Protein AF-A0A9E5WQB7-F1 (afdb_monomer)

Sequence (223 aa):
DTVGRIVRTLDELGLSRNTLVVFTSDNGGLAYPEDGRRPNNTSNLPLRGQKGSEYDGGLRVPYIFRWPGKIPAGTVHQECISGVDLYPTFLALAGAPRPKHVLDGSDLNALLSDPDRRLPKRELIWYFPSYSSFHAPCIVVRRGDWKLIHRFETGGNELYNTTKDIAETKNLAGEFPELARELEACARAWMDDADAPRMKANPEYDPNWKRSGGRRSGPKRSR

pLDDT: mean 90.74, std 13.79, range [39.0, 98.81]

Mean predicted aligned error: 6.55 Å

Radius of gyration: 21.47 Å; Cα contacts (8 Å, |Δi|>4): 302; chains: 1; bounding box: 44×50×62 Å

Structure (mmCIF, N/CA/C/O backbone):
data_AF-A0A9E5WQB7-F1
#
_entry.id   AF-A0A9E5WQB7-F1
#
loop_
_atom_site.group_PDB
_atom_site.id
_atom_site.type_symbol
_atom_site.label_atom_id
_atom_site.label_alt_id
_atom_site.label_comp_id
_atom_site.label_asym_id
_atom_site.label_entity_id
_atom_site.label_seq_id
_atom_site.pdbx_PDB_ins_code
_atom_site.Cartn_x
_atom_site.Cartn_y
_atom_site.Cartn_z
_atom_site.occupancy
_atom_site.B_iso_or_equiv
_atom_site.auth_seq_id
_atom_site.auth_comp_id
_atom_site.auth_asym_id
_atom_site.auth_atom_id
_atom_site.pdbx_PDB_model_num
ATOM 1 N N . ASP A 1 1 ? -7.905 21.883 16.086 1.00 83.12 1 ASP A N 1
ATOM 2 C CA . ASP A 1 1 ? -7.776 20.615 15.345 1.00 83.12 1 ASP A CA 1
ATOM 3 C C . ASP A 1 1 ? -9.090 19.825 15.406 1.00 83.12 1 ASP A C 1
ATOM 5 O O . ASP A 1 1 ? -9.715 19.788 16.464 1.00 83.12 1 ASP A O 1
ATOM 9 N N . THR A 1 2 ? -9.527 19.269 14.271 1.00 94.25 2 THR A N 1
ATOM 10 C CA . THR A 1 2 ? -10.791 18.530 14.083 1.00 94.25 2 THR A CA 1
ATOM 11 C C . THR A 1 2 ? -10.683 17.078 14.541 1.00 94.25 2 THR A C 1
ATOM 13 O O . THR A 1 2 ? -11.612 16.585 15.180 1.00 94.25 2 THR A O 1
ATOM 16 N N . VAL A 1 3 ? -9.551 16.409 14.296 1.00 95.12 3 VAL A N 1
ATOM 17 C CA . VAL A 1 3 ? -9.353 15.011 14.721 1.00 95.12 3 VAL A CA 1
ATOM 18 C C . VAL A 1 3 ? -9.388 14.926 16.244 1.00 95.12 3 VAL A C 1
ATOM 20 O O . VAL A 1 3 ? -10.139 14.128 16.804 1.00 95.12 3 VAL A O 1
ATOM 23 N N . GLY A 1 4 ? -8.679 15.832 16.924 1.00 96.38 4 GLY A N 1
ATOM 24 C CA . GLY A 1 4 ? -8.724 15.922 18.380 1.00 96.38 4 GLY A CA 1
ATOM 25 C C . GLY A 1 4 ? -10.127 16.161 18.951 1.00 96.38 4 GLY A C 1
ATOM 26 O O . GLY A 1 4 ? -10.417 15.678 20.041 1.00 96.38 4 GLY A O 1
ATOM 27 N N . ARG A 1 5 ? -11.024 16.860 18.236 1.00 97.81 5 ARG A N 1
ATOM 28 C CA . ARG A 1 5 ? -12.425 17.023 18.673 1.00 97.81 5 ARG A CA 1
ATOM 29 C C . ARG A 1 5 ? -13.183 15.700 18.614 1.00 97.81 5 ARG A C 1
ATOM 31 O O . ARG A 1 5 ? -13.828 15.357 19.592 1.00 97.81 5 ARG A O 1
ATOM 38 N N . ILE A 1 6 ? -13.066 14.955 17.513 1.00 97.62 6 ILE A N 1
ATOM 39 C CA . ILE A 1 6 ? -13.736 13.654 17.347 1.00 97.62 6 ILE A CA 1
ATOM 40 C C . ILE A 1 6 ? -13.290 12.684 18.446 1.00 97.62 6 ILE A C 1
ATOM 42 O O . ILE A 1 6 ? -14.128 12.104 19.130 1.00 97.62 6 ILE A O 1
ATOM 46 N N . VAL A 1 7 ? -11.975 12.545 18.652 1.00 97.50 7 VAL A N 1
ATOM 47 C CA . VAL A 1 7 ? -11.430 11.611 19.650 1.00 97.50 7 VAL A CA 1
ATOM 48 C C . VAL A 1 7 ? -11.849 12.003 21.069 1.00 97.50 7 VAL A C 1
ATOM 50 O O . VAL A 1 7 ? -12.303 11.137 21.812 1.00 97.50 7 VAL A O 1
ATOM 53 N N . ARG A 1 8 ? -11.782 13.296 21.430 1.00 98.00 8 ARG A N 1
ATOM 54 C CA . ARG A 1 8 ? -12.252 13.761 22.746 1.00 98.00 8 ARG A CA 1
ATOM 55 C C . ARG A 1 8 ? -13.738 13.510 22.956 1.00 98.00 8 ARG A C 1
ATOM 57 O O . ARG A 1 8 ? -14.108 13.036 24.017 1.00 98.00 8 ARG A O 1
ATOM 64 N N . THR A 1 9 ? -14.580 13.769 21.957 1.00 98.31 9 THR A N 1
ATOM 65 C CA . THR A 1 9 ? -16.021 13.521 22.081 1.00 98.31 9 THR A CA 1
ATOM 66 C C . THR A 1 9 ? -16.325 12.034 22.290 1.00 98.31 9 THR A C 1
ATOM 68 O O . THR A 1 9 ? -17.193 11.703 23.091 1.00 98.31 9 THR A O 1
ATOM 71 N N . LEU A 1 10 ? -15.591 11.118 21.646 1.00 98.38 10 LEU A N 1
ATOM 72 C CA . LEU A 1 10 ? -15.728 9.679 21.920 1.00 98.38 10 LEU A CA 1
ATOM 73 C C . LEU A 1 10 ? -15.347 9.318 23.365 1.00 98.38 10 LEU A C 1
ATOM 75 O O . LEU A 1 10 ? -15.997 8.459 23.965 1.00 98.38 10 LEU A O 1
ATOM 79 N N . ASP A 1 11 ? -14.317 9.964 23.922 1.00 97.62 11 ASP A N 1
ATOM 80 C CA . ASP A 1 11 ? -13.902 9.772 25.316 1.00 97.62 11 ASP A CA 1
ATOM 81 C C . ASP A 1 11 ? -14.940 10.357 26.299 1.00 97.62 11 ASP A C 1
ATOM 83 O O . ASP A 1 11 ? -15.367 9.659 27.216 1.00 97.62 11 ASP A O 1
ATOM 87 N N . GLU A 1 12 ? -15.404 11.592 26.076 1.00 98.38 12 GLU A N 1
ATOM 88 C CA . GLU A 1 12 ? -16.408 12.297 26.898 1.00 98.38 12 GLU A CA 1
ATOM 89 C C . GLU A 1 12 ? -17.755 11.561 26.945 1.00 98.38 12 GLU A C 1
ATOM 91 O O . GLU A 1 12 ? -18.419 11.543 27.980 1.00 98.38 12 GLU A O 1
ATOM 96 N N . LEU A 1 13 ? -18.144 10.916 25.842 1.00 98.50 13 LEU A N 1
ATOM 97 C CA . LEU A 1 13 ? -19.361 10.105 25.757 1.00 98.50 13 LEU A CA 1
ATOM 98 C C . LEU A 1 13 ? -19.173 8.666 26.268 1.00 98.50 13 LEU A C 1
ATOM 100 O O . LEU A 1 13 ? -20.118 7.880 26.240 1.00 98.50 13 LEU A O 1
ATOM 104 N N . GLY A 1 14 ? -17.965 8.281 26.695 1.00 98.25 14 GLY A N 1
ATOM 105 C CA . GLY A 1 14 ? -17.670 6.919 27.151 1.00 98.25 14 GLY A CA 1
ATOM 106 C C . GLY A 1 14 ? -17.711 5.853 26.043 1.00 98.25 14 GLY A C 1
ATOM 107 O O . GLY A 1 14 ? -17.776 4.661 26.338 1.00 98.25 14 GLY A O 1
ATOM 108 N N . LEU A 1 15 ? -17.654 6.253 24.768 1.00 98.56 15 LEU A N 1
ATOM 109 C CA . LEU A 1 15 ? -17.787 5.367 23.601 1.00 98.56 15 LEU A CA 1
ATOM 110 C C . LEU A 1 15 ? -16.457 4.764 23.133 1.00 98.56 15 LEU A C 1
ATOM 112 O O . LEU A 1 15 ? -16.441 3.766 22.409 1.00 98.56 15 LEU A O 1
ATOM 116 N N . SER A 1 16 ? -15.328 5.330 23.558 1.00 98.12 16 SER A N 1
ATOM 117 C CA . SER A 1 16 ? -14.001 4.947 23.063 1.00 98.12 16 SER A CA 1
ATOM 118 C C . SER A 1 16 ? -13.650 3.464 23.203 1.00 98.12 16 SER A C 1
ATOM 120 O O . SER A 1 16 ? -13.025 2.910 22.305 1.00 98.12 16 SER A O 1
ATOM 122 N N . ARG A 1 17 ? -14.061 2.775 24.278 1.00 97.69 17 ARG A N 1
ATOM 123 C CA . ARG A 1 17 ? -13.754 1.336 24.449 1.00 97.69 17 ARG A CA 1
ATOM 124 C C . ARG A 1 17 ? -14.497 0.430 23.461 1.00 97.69 17 ARG A C 1
ATOM 126 O O . ARG A 1 17 ? -14.094 -0.714 23.272 1.00 97.69 17 ARG A O 1
ATOM 133 N N . ASN A 1 18 ? -15.549 0.937 22.822 1.00 97.56 18 ASN A N 1
ATOM 134 C CA . ASN A 1 18 ? -16.333 0.231 21.810 1.00 97.56 18 ASN A CA 1
ATOM 135 C C . ASN A 1 18 ? -16.268 0.915 20.435 1.00 97.56 18 ASN A C 1
ATOM 137 O O . ASN A 1 18 ? -17.178 0.771 19.626 1.00 97.56 18 ASN A O 1
ATOM 141 N N . THR A 1 19 ? -15.217 1.696 20.180 1.00 98.12 19 THR A N 1
ATOM 142 C CA . THR A 1 19 ? -15.041 2.399 18.909 1.00 98.12 19 THR A CA 1
ATOM 143 C C . THR A 1 19 ? -13.633 2.157 18.391 1.00 98.12 19 THR A C 1
ATOM 145 O O . THR A 1 19 ? -12.656 2.562 19.022 1.00 98.12 19 THR A O 1
ATOM 148 N N . LEU A 1 20 ? -13.532 1.533 17.218 1.00 98.12 20 LEU A N 1
ATOM 149 C CA . LEU A 1 20 ? -12.300 1.519 16.442 1.00 98.12 20 LEU A CA 1
ATOM 150 C C . LEU A 1 20 ? -12.185 2.836 15.676 1.00 98.12 20 LEU A C 1
ATOM 152 O O . LEU A 1 20 ? -13.028 3.150 14.839 1.00 98.12 20 LEU A O 1
ATOM 156 N N . VAL A 1 21 ? -11.121 3.590 15.934 1.00 98.12 21 VAL A N 1
ATOM 157 C CA . VAL A 1 21 ? -10.761 4.761 15.131 1.00 98.12 21 VAL A CA 1
ATOM 158 C C . VAL A 1 21 ? -9.643 4.363 14.178 1.00 98.12 21 VAL A C 1
ATOM 160 O O . VAL A 1 21 ? -8.589 3.905 14.623 1.00 98.12 21 VAL A O 1
ATOM 163 N N . VAL A 1 22 ? -9.867 4.565 12.880 1.00 98.31 22 VAL A N 1
ATOM 164 C CA . VAL A 1 22 ? -8.864 4.375 11.826 1.00 98.31 22 VAL A CA 1
ATOM 165 C C . VAL A 1 22 ? -8.557 5.726 11.193 1.00 98.31 22 VAL A C 1
ATOM 167 O O . VAL A 1 22 ? -9.465 6.420 10.739 1.00 98.31 22 VAL A O 1
ATOM 170 N N . PHE A 1 23 ? -7.283 6.102 11.157 1.00 98.06 23 PHE A N 1
ATOM 171 C CA . PHE A 1 23 ? -6.803 7.276 10.434 1.00 98.06 23 PHE A CA 1
ATOM 172 C C . PHE A 1 23 ? -5.921 6.822 9.274 1.00 98.06 23 PHE A C 1
ATOM 174 O O . PHE A 1 23 ? -4.924 6.129 9.486 1.00 98.06 23 PHE A O 1
ATOM 181 N N . THR A 1 24 ? -6.290 7.209 8.054 1.00 98.19 24 THR A N 1
ATOM 182 C CA . THR A 1 24 ? -5.551 6.865 6.837 1.00 98.19 24 THR A CA 1
ATOM 183 C C . THR A 1 24 ? -5.785 7.888 5.715 1.00 98.19 24 THR A C 1
ATOM 185 O O . THR A 1 24 ? -6.444 8.904 5.935 1.00 98.19 24 THR A O 1
ATOM 188 N N . SER A 1 25 ? -5.216 7.642 4.534 1.00 97.81 25 SER A N 1
ATOM 189 C CA . SER A 1 25 ? -5.340 8.452 3.316 1.00 97.81 25 SER A CA 1
ATOM 190 C C . SER A 1 25 ? -5.660 7.555 2.115 1.00 97.81 25 SER A C 1
ATOM 192 O O . SER A 1 25 ? -5.412 6.352 2.157 1.00 97.81 25 SER A O 1
ATOM 194 N N . ASP A 1 26 ? -6.194 8.133 1.040 1.00 96.94 26 ASP A N 1
ATOM 195 C CA . ASP A 1 26 ? -6.538 7.424 -0.202 1.00 96.94 26 ASP A CA 1
ATOM 196 C C . ASP A 1 26 ? -5.310 7.103 -1.072 1.00 96.94 26 ASP A C 1
ATOM 198 O O . ASP A 1 26 ? -5.259 6.082 -1.752 1.00 96.94 26 ASP A O 1
ATOM 202 N N . ASN A 1 27 ? -4.317 7.988 -1.048 1.00 96.06 27 ASN A N 1
ATOM 203 C CA . ASN A 1 27 ? -3.065 7.900 -1.794 1.00 96.06 27 ASN A CA 1
ATOM 204 C C . ASN A 1 27 ? -1.965 8.711 -1.097 1.00 96.06 27 ASN A C 1
ATOM 206 O O . ASN A 1 27 ? -2.233 9.497 -0.178 1.00 96.06 27 ASN A O 1
ATOM 210 N N . GLY A 1 28 ? -0.737 8.574 -1.596 1.00 95.19 28 GLY A N 1
ATOM 211 C CA . GLY A 1 28 ? 0.402 9.393 -1.195 1.00 95.19 28 GLY A CA 1
ATOM 212 C C . GLY A 1 28 ? 0.190 10.893 -1.434 1.00 95.19 28 GLY A C 1
ATOM 213 O O . GLY A 1 28 ? -0.738 11.318 -2.132 1.00 95.19 28 GLY A O 1
ATOM 214 N N . GLY A 1 29 ? 1.046 11.712 -0.823 1.00 92.69 29 GLY A N 1
ATOM 215 C CA . GLY A 1 29 ? 0.948 13.168 -0.878 1.00 92.69 29 GLY A CA 1
ATOM 216 C C . GLY A 1 29 ? 1.241 13.721 -2.273 1.00 92.69 29 GLY A C 1
ATOM 217 O O . GLY A 1 29 ? 2.081 13.194 -3.000 1.00 92.69 29 GLY A O 1
ATOM 218 N N . LEU A 1 30 ? 0.567 14.806 -2.656 1.00 89.88 30 LEU A N 1
ATOM 219 C CA . LEU A 1 30 ? 0.846 15.525 -3.902 1.00 89.88 30 LEU A CA 1
ATOM 220 C C . LEU A 1 30 ? 2.003 16.511 -3.688 1.00 89.88 30 LEU A C 1
ATOM 222 O O . LEU A 1 30 ? 1.787 17.631 -3.226 1.00 89.88 30 LEU A O 1
ATOM 226 N N . ALA A 1 31 ? 3.220 16.096 -4.021 1.00 82.19 31 ALA A N 1
ATOM 227 C CA . ALA A 1 31 ? 4.443 16.886 -3.920 1.00 82.19 31 ALA A CA 1
ATOM 228 C C . ALA A 1 31 ? 4.769 17.578 -5.267 1.00 82.19 31 ALA A C 1
ATOM 230 O O . ALA A 1 31 ? 5.626 17.140 -6.030 1.00 82.19 31 ALA A O 1
ATOM 231 N N . TYR A 1 32 ? 4.064 18.667 -5.601 1.00 69.31 32 TYR A N 1
ATOM 232 C CA . TYR A 1 32 ? 4.480 19.565 -6.701 1.00 69.31 32 TYR A CA 1
ATOM 233 C C . TYR A 1 32 ? 5.875 20.162 -6.419 1.00 69.31 32 TYR A C 1
ATOM 235 O O . TYR A 1 32 ? 6.132 20.424 -5.251 1.00 69.31 32 TYR A O 1
ATOM 243 N N . PRO A 1 33 ? 6.664 20.592 -7.427 1.00 62.84 33 PRO A N 1
ATOM 244 C CA . PRO A 1 33 ? 7.171 19.847 -8.587 1.00 62.84 33 PRO A CA 1
ATOM 245 C C . PRO A 1 33 ? 8.726 19.798 -8.611 1.00 62.84 33 PRO A C 1
ATOM 247 O O . PRO A 1 33 ? 9.386 20.671 -8.054 1.00 62.84 33 PRO A O 1
ATOM 250 N N . GLU A 1 34 ? 9.331 18.859 -9.358 1.00 48.91 34 GLU A N 1
ATOM 251 C CA . GLU A 1 34 ? 10.785 18.866 -9.675 1.00 48.91 34 GLU A CA 1
ATOM 252 C C . GLU A 1 34 ? 11.233 20.109 -10.479 1.00 48.91 34 GLU A C 1
ATOM 254 O O . GLU A 1 34 ? 12.415 20.439 -10.509 1.00 48.91 34 GLU A O 1
ATOM 259 N N . ASP A 1 35 ? 10.299 20.821 -11.125 1.00 51.59 35 ASP A N 1
ATOM 260 C CA . ASP A 1 35 ? 10.579 22.000 -11.959 1.00 51.59 35 ASP A CA 1
ATOM 261 C C . ASP A 1 35 ? 10.633 23.335 -11.182 1.00 51.59 35 ASP A C 1
ATOM 263 O O . ASP A 1 35 ? 10.858 24.388 -11.784 1.00 51.59 35 ASP A O 1
ATOM 267 N N . GLY A 1 36 ? 10.391 23.311 -9.864 1.00 50.53 36 GLY A N 1
ATOM 268 C CA . GLY A 1 36 ? 10.468 24.479 -8.979 1.00 50.53 36 GLY A CA 1
ATOM 269 C C . GLY A 1 36 ? 9.408 25.566 -9.209 1.00 50.53 36 GLY A C 1
ATOM 270 O O . GLY A 1 36 ? 9.502 26.645 -8.625 1.00 50.53 36 GLY A O 1
ATOM 271 N N . ARG A 1 37 ? 8.385 25.337 -10.047 1.00 53.59 37 ARG A N 1
ATOM 272 C CA . ARG A 1 37 ? 7.415 26.387 -10.434 1.00 53.59 37 ARG A CA 1
ATOM 273 C C . ARG A 1 37 ? 6.297 26.629 -9.420 1.00 53.59 37 ARG A C 1
ATOM 275 O O . ARG A 1 37 ? 5.486 27.536 -9.622 1.00 53.59 37 ARG A O 1
ATOM 282 N N . ARG A 1 38 ? 6.198 25.820 -8.362 1.00 58.03 38 ARG A N 1
ATOM 283 C CA . ARG A 1 38 ? 5.198 25.958 -7.288 1.00 58.03 38 ARG A CA 1
ATOM 284 C C . ARG A 1 38 ? 5.825 25.591 -5.940 1.00 58.03 38 ARG A C 1
ATOM 286 O O . ARG A 1 38 ? 6.659 24.693 -5.925 1.00 58.03 38 ARG A O 1
ATOM 293 N N . PRO A 1 39 ? 5.426 26.232 -4.827 1.00 58.84 39 PRO A N 1
ATOM 294 C CA . PRO A 1 39 ? 5.813 25.759 -3.503 1.00 58.84 39 PRO A CA 1
ATOM 295 C C . PRO A 1 39 ? 5.288 24.334 -3.292 1.00 58.84 39 PRO A C 1
ATOM 297 O O . PRO A 1 39 ? 4.142 24.035 -3.638 1.00 58.84 39 PRO A O 1
ATOM 300 N N . ASN A 1 40 ? 6.130 23.460 -2.742 1.00 67.81 40 ASN A N 1
ATOM 301 C CA . ASN A 1 40 ? 5.758 22.076 -2.476 1.00 67.81 40 ASN A CA 1
ATOM 302 C C . ASN A 1 40 ? 4.598 22.043 -1.472 1.00 67.81 40 ASN A C 1
ATOM 304 O O . ASN A 1 40 ? 4.724 22.560 -0.364 1.00 67.81 40 ASN A O 1
ATOM 308 N N . ASN A 1 41 ? 3.471 21.420 -1.838 1.00 81.81 41 ASN A N 1
ATOM 309 C CA . ASN A 1 41 ? 2.332 21.267 -0.919 1.00 81.81 41 ASN A CA 1
ATOM 310 C C . ASN A 1 41 ? 2.681 20.364 0.276 1.00 81.81 41 ASN A C 1
ATOM 312 O O . ASN A 1 41 ? 2.088 20.489 1.343 1.00 81.81 41 ASN A O 1
ATOM 316 N N . THR A 1 42 ? 3.592 19.412 0.068 1.00 89.75 42 THR A N 1
ATOM 317 C CA . THR A 1 42 ? 4.079 18.453 1.064 1.00 89.75 42 THR A CA 1
ATOM 318 C C . THR A 1 42 ? 5.397 17.833 0.581 1.00 89.75 42 THR A C 1
ATOM 320 O O . THR A 1 42 ? 5.839 18.103 -0.537 1.00 89.75 42 THR A O 1
ATOM 323 N N . SER A 1 43 ? 6.011 16.986 1.404 1.00 90.06 43 SER A N 1
ATOM 324 C CA . SER A 1 43 ? 7.146 16.137 1.040 1.00 90.06 43 SER A CA 1
ATOM 325 C C . SER A 1 43 ? 6.819 14.681 1.355 1.00 90.06 43 SER A C 1
ATOM 327 O O . SER A 1 43 ? 6.331 14.386 2.444 1.00 90.06 43 SER A O 1
ATOM 329 N N . ASN A 1 44 ? 7.125 13.782 0.417 1.00 92.19 44 ASN A N 1
ATOM 330 C CA . ASN A 1 44 ? 7.083 12.337 0.653 1.00 92.19 44 ASN A CA 1
ATOM 331 C C . ASN A 1 44 ? 8.479 11.755 0.931 1.00 92.19 44 ASN A C 1
ATOM 333 O O . ASN A 1 44 ? 8.589 10.554 1.160 1.00 92.19 44 ASN A O 1
ATOM 337 N N . LEU A 1 45 ? 9.542 12.574 0.916 1.00 93.06 45 LEU A N 1
ATOM 338 C CA . LEU A 1 45 ? 10.908 12.091 1.129 1.00 93.06 45 LEU A CA 1
ATOM 339 C C . LEU A 1 45 ? 11.031 11.366 2.483 1.00 93.06 45 LEU A C 1
ATOM 341 O O . LEU A 1 45 ? 10.477 11.838 3.478 1.00 93.06 45 LEU A O 1
ATOM 345 N N . PRO A 1 46 ? 11.768 10.240 2.541 1.00 94.25 46 PRO A N 1
ATOM 346 C CA . PRO A 1 46 ? 12.645 9.698 1.494 1.00 94.25 46 PRO A CA 1
ATOM 347 C C . PRO A 1 46 ? 11.945 8.835 0.425 1.00 94.25 46 PRO A C 1
ATOM 349 O O . PRO A 1 46 ? 12.630 8.275 -0.422 1.00 94.25 46 PRO A O 1
ATOM 352 N N . LEU A 1 47 ? 10.616 8.703 0.443 1.00 95.62 47 LEU A N 1
ATOM 353 C CA . LEU A 1 47 ? 9.887 7.906 -0.546 1.00 95.62 47 LEU A CA 1
ATOM 354 C C . LEU A 1 47 ? 9.924 8.583 -1.920 1.00 95.62 47 LEU A C 1
ATOM 356 O O . LEU A 1 47 ? 9.694 9.791 -2.039 1.00 95.62 47 LEU A O 1
ATOM 360 N N . ARG A 1 48 ? 10.171 7.793 -2.965 1.00 93.62 48 ARG A N 1
ATOM 361 C CA . ARG A 1 48 ? 10.168 8.273 -4.348 1.00 93.62 48 ARG A CA 1
ATOM 362 C C . ARG A 1 48 ? 8.741 8.480 -4.838 1.00 93.62 48 ARG A C 1
ATOM 364 O O . ARG A 1 48 ? 7.851 7.687 -4.553 1.00 93.62 48 ARG A O 1
ATOM 371 N N . GLY A 1 49 ? 8.528 9.536 -5.613 1.00 91.56 49 GLY A N 1
ATOM 372 C CA . GLY A 1 49 ? 7.238 9.814 -6.233 1.00 91.56 49 GLY A CA 1
ATOM 373 C C . GLY A 1 49 ? 6.222 10.498 -5.315 1.00 91.56 49 GLY A C 1
ATOM 374 O O . GLY A 1 49 ? 6.539 11.080 -4.275 1.00 91.56 49 GLY A O 1
ATOM 375 N N . GLN A 1 50 ? 4.975 10.506 -5.769 1.00 91.44 50 GLN A N 1
ATOM 376 C CA . GLN A 1 50 ? 3.890 11.301 -5.204 1.00 91.44 50 GLN A CA 1
ATOM 377 C C . GLN A 1 50 ? 2.526 10.778 -5.647 1.00 91.44 50 GLN A C 1
ATOM 379 O O . GLN A 1 50 ? 2.442 9.800 -6.385 1.00 91.44 50 GLN A O 1
ATOM 384 N N . LYS A 1 51 ? 1.441 11.449 -5.242 1.00 92.38 51 LYS A N 1
ATOM 385 C CA . LYS A 1 51 ? 0.092 11.160 -5.742 1.00 92.38 51 LYS A CA 1
ATOM 386 C C . LYS A 1 51 ? 0.103 10.932 -7.257 1.00 92.38 51 LYS A C 1
ATOM 388 O O . LYS A 1 51 ? 0.462 11.820 -8.027 1.00 92.38 51 LYS A O 1
ATOM 393 N N . GLY A 1 52 ? -0.359 9.752 -7.659 1.00 90.06 52 GLY A N 1
ATOM 394 C CA . GLY A 1 52 ? -0.415 9.354 -9.058 1.00 90.06 52 GLY A CA 1
ATOM 395 C C . GLY A 1 52 ? 0.879 8.757 -9.600 1.00 90.06 52 GLY A C 1
ATOM 396 O O . GLY A 1 52 ? 0.958 8.622 -10.806 1.00 90.06 52 GLY A O 1
ATOM 397 N N . SER A 1 53 ? 1.867 8.395 -8.781 1.00 92.69 53 SER A N 1
ATOM 398 C CA . SER A 1 53 ? 2.998 7.551 -9.193 1.00 92.69 53 SER A CA 1
ATOM 399 C C . SER A 1 53 ? 2.916 6.152 -8.583 1.00 92.69 53 SER A C 1
ATOM 401 O O . SER A 1 53 ? 2.385 5.971 -7.491 1.00 92.69 53 SER A O 1
ATOM 403 N N . GLU A 1 54 ? 3.537 5.197 -9.256 1.00 95.75 54 GLU A N 1
ATOM 404 C CA . GLU A 1 54 ? 3.699 3.788 -8.893 1.00 95.75 54 GLU A CA 1
ATOM 405 C C . GLU A 1 54 ? 4.741 3.530 -7.782 1.00 95.75 54 GLU A C 1
ATOM 407 O O . GLU A 1 54 ? 4.799 2.446 -7.199 1.00 95.75 54 GLU A O 1
ATOM 412 N N . TYR A 1 55 ? 5.564 4.528 -7.465 1.00 96.94 55 TYR A N 1
ATOM 413 C CA . TYR A 1 55 ? 6.554 4.489 -6.385 1.00 96.94 55 TYR A CA 1
ATOM 414 C C . TYR A 1 55 ? 5.908 4.664 -4.998 1.00 96.94 55 TYR A C 1
ATOM 416 O O . TYR A 1 55 ? 4.769 5.123 -4.878 1.00 96.94 55 TYR A O 1
ATOM 424 N N . ASP A 1 56 ? 6.616 4.300 -3.926 1.00 96.81 56 ASP A N 1
ATOM 425 C CA . ASP A 1 56 ? 6.069 4.267 -2.562 1.00 96.81 56 ASP A CA 1
ATOM 426 C C . ASP A 1 56 ? 5.611 5.652 -2.067 1.00 96.81 56 ASP A C 1
ATOM 428 O O . ASP A 1 56 ? 4.715 5.724 -1.234 1.00 96.81 56 ASP A O 1
ATOM 432 N N . GLY A 1 57 ? 6.108 6.761 -2.619 1.00 95.50 57 GLY A N 1
ATOM 433 C CA . GLY A 1 57 ? 5.604 8.110 -2.329 1.00 95.50 57 GLY A CA 1
ATOM 434 C C . GLY A 1 57 ? 4.203 8.388 -2.889 1.00 95.50 57 GLY A C 1
ATOM 435 O O . GLY A 1 57 ? 3.539 9.323 -2.444 1.00 95.50 57 GLY A O 1
ATOM 436 N N . GLY A 1 58 ? 3.732 7.581 -3.844 1.00 94.81 58 GLY A N 1
ATOM 437 C CA . GLY A 1 58 ? 2.355 7.596 -4.342 1.00 94.81 58 GLY A CA 1
ATOM 438 C C . GLY A 1 58 ? 1.453 6.527 -3.730 1.00 94.81 58 GLY A C 1
ATOM 439 O O . GLY A 1 58 ? 0.248 6.759 -3.611 1.00 94.81 58 GLY A O 1
ATOM 440 N N . LEU A 1 59 ? 2.025 5.391 -3.316 1.00 96.62 59 LEU A N 1
ATOM 441 C CA . LEU A 1 59 ? 1.275 4.237 -2.807 1.00 96.62 59 LEU A CA 1
ATOM 442 C C . LEU A 1 59 ? 1.172 4.190 -1.276 1.00 96.62 59 LEU A C 1
ATOM 444 O O . LEU A 1 59 ? 0.150 3.761 -0.742 1.00 96.62 59 LEU A O 1
ATOM 448 N N . ARG A 1 60 ? 2.220 4.600 -0.555 1.00 97.12 60 ARG A N 1
ATOM 449 C CA . ARG A 1 60 ? 2.287 4.499 0.906 1.00 97.12 60 ARG A CA 1
ATOM 450 C C . ARG A 1 60 ? 1.529 5.655 1.553 1.00 97.12 60 ARG A C 1
ATOM 452 O O . ARG A 1 60 ? 1.702 6.818 1.196 1.00 97.12 60 ARG A O 1
ATOM 459 N N . VAL A 1 61 ? 0.716 5.324 2.549 1.00 97.94 61 VAL A N 1
ATOM 460 C CA . VAL A 1 61 ? -0.138 6.266 3.282 1.00 97.94 61 VAL A CA 1
ATOM 461 C C . VAL A 1 61 ? 0.045 6.099 4.790 1.00 97.94 61 VAL A C 1
ATOM 463 O O . VAL A 1 61 ? 0.461 5.025 5.235 1.00 97.94 61 VAL A O 1
ATOM 466 N N . PRO A 1 62 ? -0.255 7.130 5.604 1.00 97.25 62 PRO A N 1
ATOM 467 C CA . PRO A 1 62 ? -0.364 6.938 7.042 1.00 97.25 62 PRO A CA 1
ATOM 468 C C . PRO A 1 62 ? -1.455 5.909 7.350 1.00 97.25 62 PRO A C 1
ATOM 470 O O . PRO A 1 62 ? -2.490 5.860 6.684 1.00 97.25 62 PRO A O 1
ATOM 473 N N . TYR A 1 63 ? -1.227 5.106 8.382 1.00 97.25 63 TYR A N 1
ATOM 474 C CA . TYR A 1 63 ? -2.206 4.151 8.877 1.00 97.25 63 TYR A CA 1
ATOM 475 C C . TYR A 1 63 ? -2.088 4.046 10.391 1.00 97.25 63 TYR A C 1
ATOM 477 O O . TYR A 1 63 ? -1.065 3.606 10.911 1.00 97.25 63 TYR A O 1
ATOM 485 N N . ILE A 1 64 ? -3.117 4.501 11.101 1.00 97.94 64 ILE A N 1
ATOM 486 C CA . ILE A 1 64 ? -3.158 4.492 12.564 1.00 97.94 64 ILE A CA 1
ATOM 487 C C . ILE A 1 64 ? -4.481 3.879 12.999 1.00 97.94 64 ILE A C 1
ATOM 489 O O . ILE A 1 64 ? -5.545 4.310 12.554 1.00 97.94 64 ILE A O 1
ATOM 493 N N . PHE A 1 65 ? -4.403 2.912 13.906 1.00 98.12 65 PHE A N 1
ATOM 494 C CA . PHE A 1 65 ? -5.556 2.279 14.530 1.00 98.12 65 PHE A CA 1
ATOM 495 C C . PHE A 1 65 ? -5.549 2.581 16.026 1.00 98.12 65 PHE A C 1
ATOM 497 O O . PHE A 1 65 ? -4.533 2.414 16.699 1.00 98.12 65 PHE A O 1
ATOM 504 N N . ARG A 1 66 ? -6.690 3.011 16.565 1.00 97.69 66 ARG A N 1
ATOM 505 C CA . ARG A 1 66 ? -6.887 3.223 18.003 1.00 97.69 66 ARG A CA 1
ATOM 506 C C . ARG A 1 66 ? -8.146 2.500 18.452 1.00 97.69 66 ARG A C 1
ATOM 508 O O . ARG A 1 66 ? -9.239 2.838 18.007 1.00 97.69 66 ARG A O 1
ATOM 515 N N . TRP A 1 67 ? -7.986 1.579 19.401 1.00 97.88 67 TRP A N 1
ATOM 516 C CA . TRP A 1 67 ? -9.098 0.937 20.100 1.00 97.88 67 TRP A CA 1
ATOM 517 C C . TRP A 1 67 ? -8.716 0.606 21.552 1.00 97.88 67 TRP A C 1
ATOM 519 O O . TRP A 1 67 ? -8.121 -0.442 21.825 1.00 97.88 67 TRP A O 1
ATOM 529 N N . PRO A 1 68 ? -9.029 1.501 22.506 1.00 97.56 68 PRO A N 1
ATOM 530 C CA . PRO A 1 68 ? -8.679 1.324 23.910 1.00 97.56 68 PRO A CA 1
ATOM 531 C C . PRO A 1 68 ? -9.190 0.002 24.495 1.00 97.56 68 PRO A C 1
ATOM 533 O O . PRO A 1 68 ? -10.386 -0.289 24.470 1.00 97.56 68 PRO A O 1
ATOM 536 N N . GLY A 1 69 ? -8.269 -0.788 25.054 1.00 95.44 69 GLY A N 1
ATOM 537 C CA . GLY A 1 69 ? -8.556 -2.101 25.642 1.00 95.44 69 GLY A CA 1
ATOM 538 C C . GLY A 1 69 ? -8.646 -3.260 24.641 1.00 95.44 69 GLY A C 1
ATOM 539 O O . GLY A 1 69 ? -8.937 -4.376 25.063 1.00 95.44 69 GLY A O 1
ATOM 540 N N . LYS A 1 70 ? -8.410 -3.011 23.345 1.00 96.44 70 LYS A N 1
ATOM 541 C CA . LYS A 1 70 ? -8.350 -4.039 22.290 1.00 96.44 70 LYS A CA 1
ATOM 542 C C . LYS A 1 70 ? -7.033 -4.017 21.517 1.00 96.44 70 LYS A C 1
ATOM 544 O O . LYS A 1 70 ? -6.506 -5.076 21.210 1.00 96.44 70 LYS A O 1
ATOM 549 N N . ILE A 1 71 ? -6.507 -2.825 21.241 1.00 97.44 71 ILE A N 1
ATOM 550 C CA . ILE A 1 71 ? -5.224 -2.611 20.562 1.00 97.44 71 ILE A CA 1
ATOM 551 C C . ILE A 1 71 ? -4.217 -2.087 21.595 1.00 97.44 71 ILE A C 1
ATOM 553 O O . ILE A 1 71 ? -4.502 -1.061 22.229 1.00 97.44 71 ILE A O 1
ATOM 557 N N . PRO A 1 72 ? -3.058 -2.744 21.790 1.00 96.56 72 PRO A N 1
ATOM 558 C CA . PRO A 1 72 ? -2.009 -2.241 22.672 1.00 96.56 72 PRO A CA 1
ATOM 559 C C . PRO A 1 72 ? -1.499 -0.866 22.215 1.00 96.56 72 PRO A C 1
ATOM 561 O O . PRO A 1 72 ? -1.093 -0.678 21.066 1.00 96.56 72 PRO A O 1
ATOM 564 N N . ALA A 1 73 ? -1.527 0.116 23.116 1.00 96.88 73 ALA A N 1
ATOM 565 C CA . ALA A 1 73 ? -1.130 1.486 22.802 1.00 96.88 73 ALA A CA 1
ATOM 566 C C . ALA A 1 73 ? 0.377 1.599 22.517 1.00 96.88 73 ALA A C 1
ATOM 568 O O . ALA A 1 73 ? 1.186 0.903 23.126 1.00 96.88 73 ALA A O 1
ATOM 569 N N . GLY A 1 74 ? 0.751 2.514 21.618 1.00 96.12 74 GLY A N 1
ATOM 570 C CA . GLY A 1 74 ? 2.156 2.807 21.309 1.00 96.12 74 GLY A CA 1
ATOM 571 C C . GLY A 1 74 ? 2.883 1.713 20.523 1.00 96.12 74 GLY A C 1
ATOM 572 O O . GLY A 1 74 ? 4.103 1.770 20.402 1.00 96.12 74 GLY A O 1
ATOM 573 N N . THR A 1 75 ? 2.159 0.728 19.989 1.00 96.19 75 THR A N 1
ATOM 574 C CA . THR A 1 75 ? 2.733 -0.319 19.141 1.00 96.19 75 THR A CA 1
ATOM 575 C C . THR A 1 75 ? 2.850 0.130 17.686 1.00 96.19 75 THR A C 1
ATOM 577 O O . THR A 1 75 ? 2.105 0.990 17.212 1.00 96.19 75 THR A O 1
ATOM 580 N N . VAL A 1 76 ? 3.816 -0.452 16.973 1.00 95.06 76 VAL A N 1
ATOM 581 C CA . VAL A 1 76 ? 4.061 -0.213 15.547 1.00 95.06 76 VAL A CA 1
ATOM 582 C C . VAL A 1 76 ? 4.194 -1.558 14.852 1.00 95.06 76 VAL A C 1
ATOM 584 O O . VAL A 1 76 ? 4.940 -2.418 15.316 1.00 95.06 76 VAL A O 1
ATOM 587 N N . HIS A 1 77 ? 3.516 -1.712 13.715 1.00 93.50 77 HIS A N 1
ATOM 588 C CA . HIS A 1 77 ? 3.622 -2.895 12.871 1.00 93.50 77 HIS A CA 1
ATOM 589 C C . HIS A 1 77 ? 4.331 -2.576 11.551 1.00 93.50 77 HIS A C 1
ATOM 591 O O . HIS A 1 77 ? 4.097 -1.526 10.958 1.00 93.50 77 HIS A O 1
ATOM 597 N N . GLN A 1 78 ? 5.171 -3.498 11.073 1.00 90.75 78 GLN A N 1
ATOM 598 C CA . GLN A 1 78 ? 5.872 -3.396 9.779 1.00 90.75 78 GLN A CA 1
ATOM 599 C C . GLN A 1 78 ? 5.213 -4.238 8.671 1.00 90.75 78 GLN A C 1
ATOM 601 O O . GLN A 1 78 ? 5.793 -4.433 7.607 1.00 90.75 78 GLN A O 1
ATOM 606 N N . GLU A 1 79 ? 4.010 -4.764 8.917 1.00 92.69 79 GLU A N 1
ATOM 607 C CA . GLU A 1 79 ? 3.311 -5.585 7.921 1.00 92.69 79 GLU A CA 1
ATOM 608 C C . GLU A 1 79 ? 2.708 -4.680 6.862 1.00 92.69 79 GLU A C 1
ATOM 610 O O . GLU A 1 79 ? 2.177 -3.609 7.162 1.00 92.69 79 GLU A O 1
ATOM 615 N N . CYS A 1 80 ? 2.791 -5.121 5.612 1.00 93.31 80 CYS A N 1
ATOM 616 C CA . CYS A 1 80 ? 2.220 -4.376 4.505 1.00 93.31 80 CYS A CA 1
ATOM 617 C C . CYS A 1 80 ? 0.719 -4.673 4.419 1.00 93.31 80 CYS A C 1
ATOM 619 O O . CYS A 1 80 ? 0.296 -5.765 4.028 1.00 93.31 80 CYS A O 1
ATOM 621 N N . ILE A 1 81 ? -0.083 -3.674 4.773 1.00 96.19 81 ILE A N 1
ATOM 622 C CA . ILE A 1 81 ? -1.540 -3.693 4.634 1.00 96.19 81 ILE A CA 1
ATOM 623 C C . ILE A 1 81 ? -1.979 -2.783 3.485 1.00 96.19 81 ILE A C 1
ATOM 625 O O . ILE A 1 81 ? -1.230 -1.914 3.037 1.00 96.19 81 ILE A O 1
ATOM 629 N N . SER A 1 82 ? -3.205 -2.979 3.018 1.00 96.62 82 SER A N 1
ATOM 630 C CA . SER A 1 82 ? -3.841 -2.194 1.964 1.00 96.62 82 SER A CA 1
ATOM 631 C C . SER A 1 82 ? -5.242 -1.761 2.391 1.00 96.62 82 SER A C 1
ATOM 633 O O . SER A 1 82 ? -5.858 -2.358 3.271 1.00 96.62 82 SER A O 1
ATOM 635 N N . GLY A 1 83 ? -5.786 -0.726 1.747 1.00 97.12 83 GLY A N 1
ATOM 636 C CA . GLY A 1 83 ? -7.156 -0.265 1.998 1.00 97.12 83 GLY A CA 1
ATOM 637 C C . GLY A 1 83 ? -8.210 -1.365 1.816 1.00 97.12 83 GLY A C 1
ATOM 638 O O . GLY A 1 83 ? -9.216 -1.360 2.524 1.00 97.12 83 GLY A O 1
ATOM 639 N N . VAL A 1 84 ? -7.950 -2.349 0.944 1.00 96.81 84 VAL A N 1
ATOM 640 C CA . VAL A 1 84 ? -8.847 -3.502 0.733 1.00 96.81 84 VAL A CA 1
ATOM 641 C C . VAL A 1 84 ? -9.026 -4.367 1.986 1.00 96.81 84 VAL A C 1
ATOM 643 O O . VAL A 1 84 ? -10.044 -5.040 2.112 1.00 96.81 84 VAL A O 1
ATOM 646 N N . ASP A 1 85 ? -8.094 -4.309 2.943 1.00 98.00 85 ASP A N 1
ATOM 647 C CA . ASP A 1 85 ? -8.152 -5.072 4.195 1.00 98.00 85 ASP A CA 1
ATOM 648 C C . ASP A 1 85 ? -9.190 -4.528 5.183 1.00 98.00 85 ASP A C 1
ATOM 650 O O . ASP A 1 85 ? -9.669 -5.257 6.056 1.00 98.00 85 ASP A O 1
ATOM 654 N N . LEU A 1 86 ? -9.585 -3.256 5.052 1.00 98.00 86 LEU A N 1
ATOM 655 C CA . LEU A 1 86 ? -10.562 -2.651 5.960 1.00 98.00 86 LEU A CA 1
ATOM 656 C C . LEU A 1 86 ? -11.917 -3.334 5.880 1.00 98.00 86 LEU A C 1
ATOM 658 O O . LEU A 1 86 ? -12.562 -3.534 6.905 1.00 98.00 86 LEU A O 1
ATOM 662 N N . TYR A 1 87 ? -12.346 -3.712 4.678 1.00 97.81 87 TYR A N 1
ATOM 663 C CA . TYR A 1 87 ? -13.659 -4.307 4.481 1.00 97.81 87 TYR A CA 1
ATOM 664 C C . TYR A 1 87 ? -13.836 -5.644 5.231 1.00 97.81 87 TYR A C 1
ATOM 666 O O . TYR A 1 87 ? -14.736 -5.722 6.072 1.00 97.81 87 TYR A O 1
ATOM 674 N N . PRO A 1 88 ? -12.989 -6.677 5.032 1.00 97.56 88 PRO A N 1
ATOM 675 C CA . PRO A 1 88 ? -13.082 -7.913 5.810 1.00 97.56 88 PRO A CA 1
ATOM 676 C C . PRO A 1 88 ? -12.829 -7.697 7.307 1.00 97.56 88 PRO A C 1
ATOM 678 O O . PRO A 1 88 ? -13.487 -8.349 8.116 1.00 97.56 88 PRO A O 1
ATOM 681 N N . THR A 1 89 ? -11.952 -6.758 7.684 1.00 97.81 89 THR A N 1
ATOM 682 C CA . THR A 1 89 ? -11.716 -6.411 9.097 1.00 97.81 89 THR A CA 1
ATOM 683 C C . THR A 1 89 ? -12.993 -5.881 9.756 1.00 97.81 89 THR A C 1
ATOM 685 O O . THR A 1 89 ? -13.404 -6.362 10.811 1.00 97.81 89 THR A O 1
ATOM 688 N N . PHE A 1 90 ? -13.680 -4.926 9.122 1.00 98.00 90 PHE A N 1
ATOM 689 C CA . PHE A 1 90 ? -14.913 -4.345 9.657 1.00 98.00 90 PHE A CA 1
ATOM 690 C C . PHE A 1 90 ? -16.077 -5.334 9.662 1.00 98.00 90 PHE A C 1
ATOM 692 O O . PHE A 1 90 ? -16.845 -5.342 10.622 1.00 98.00 90 PHE A O 1
ATOM 699 N N . LEU A 1 91 ? -16.190 -6.199 8.647 1.00 97.69 91 LEU A N 1
ATOM 700 C CA . LEU A 1 91 ? -17.180 -7.280 8.647 1.00 97.69 91 LEU A CA 1
ATOM 701 C C . LEU A 1 91 ? -17.000 -8.200 9.859 1.00 97.69 91 LEU A C 1
ATOM 703 O O . LEU A 1 91 ? -17.967 -8.464 10.574 1.00 97.69 91 LEU A O 1
ATOM 707 N N . ALA A 1 92 ? -15.764 -8.643 10.108 1.00 96.50 92 ALA A N 1
ATOM 708 C CA . ALA A 1 92 ? -15.443 -9.509 11.236 1.00 96.50 92 ALA A CA 1
ATOM 709 C C . ALA A 1 92 ? -15.739 -8.826 12.582 1.00 96.50 92 ALA A C 1
ATOM 711 O O . ALA A 1 92 ? -16.375 -9.422 13.450 1.00 96.50 92 ALA A O 1
ATOM 712 N N . LEU A 1 93 ? -15.361 -7.553 12.733 1.00 96.56 93 LEU A N 1
ATOM 713 C CA . LEU A 1 93 ? -15.615 -6.776 13.952 1.00 96.56 93 LEU A CA 1
ATOM 714 C C . LEU A 1 93 ? -17.098 -6.518 14.220 1.00 96.56 93 LEU A C 1
ATOM 716 O O . LEU A 1 93 ? -17.518 -6.502 15.375 1.00 96.56 93 LEU A O 1
ATOM 720 N N . ALA A 1 94 ? -17.887 -6.319 13.167 1.00 96.88 94 ALA A N 1
ATOM 721 C CA . ALA A 1 94 ? -19.327 -6.123 13.274 1.00 96.88 94 ALA A CA 1
ATOM 722 C C . ALA A 1 94 ? -20.099 -7.436 13.499 1.00 96.88 94 ALA A C 1
ATOM 724 O O . ALA A 1 94 ? -21.311 -7.394 13.702 1.00 96.88 94 ALA A O 1
ATOM 725 N N . GLY A 1 95 ? -19.435 -8.599 13.423 1.00 96.81 95 GLY A N 1
ATOM 726 C CA . GLY A 1 95 ? -20.106 -9.902 13.411 1.00 96.81 95 GLY A CA 1
ATOM 727 C C . GLY A 1 95 ? -21.020 -10.086 12.194 1.00 96.81 95 GLY A C 1
ATOM 728 O O . GLY A 1 95 ? -21.984 -10.849 12.248 1.00 96.81 95 GLY A O 1
ATOM 729 N N . ALA A 1 96 ? -20.755 -9.357 11.108 1.00 96.88 96 ALA A N 1
ATOM 730 C CA . ALA A 1 96 ? -21.555 -9.405 9.896 1.00 96.88 96 ALA A CA 1
ATOM 731 C C . ALA A 1 96 ? -21.250 -10.684 9.093 1.00 96.88 96 ALA A C 1
ATOM 733 O O . ALA A 1 96 ? -20.117 -11.176 9.108 1.00 96.88 96 ALA A O 1
ATOM 734 N N . PRO A 1 97 ? -22.230 -11.232 8.353 1.00 95.06 97 PRO A N 1
ATOM 735 C CA . PRO A 1 97 ? -21.990 -12.390 7.506 1.00 95.06 97 PRO A CA 1
ATOM 736 C C . PRO A 1 97 ? -20.987 -12.053 6.399 1.00 95.06 97 PRO A C 1
ATOM 738 O O . PRO A 1 97 ? -21.040 -10.983 5.788 1.00 95.06 97 PRO A O 1
ATOM 741 N N . ARG A 1 98 ? -20.094 -13.001 6.098 1.00 93.56 98 ARG A N 1
ATOM 742 C CA . ARG A 1 98 ? -19.174 -12.869 4.967 1.00 93.56 98 ARG A CA 1
ATOM 743 C C . ARG A 1 98 ? -19.975 -12.861 3.654 1.00 93.56 98 ARG A C 1
ATOM 745 O O . ARG A 1 98 ? -20.828 -13.734 3.468 1.00 93.56 98 ARG A O 1
ATOM 752 N N . PRO A 1 99 ? -19.723 -11.915 2.736 1.00 94.75 99 PRO A N 1
ATOM 753 C CA . PRO A 1 99 ? -20.392 -11.904 1.445 1.00 94.75 99 PRO A CA 1
ATOM 754 C C . PRO A 1 99 ? -19.975 -13.101 0.581 1.00 94.75 99 PRO A C 1
ATOM 756 O O . PRO A 1 99 ? -18.957 -13.748 0.821 1.00 94.75 99 PRO A O 1
ATOM 759 N N . LYS A 1 100 ? -20.776 -13.382 -0.454 1.00 95.56 100 LYS A N 1
ATOM 760 C CA . LYS A 1 100 ? -20.521 -14.478 -1.403 1.00 95.56 100 LYS A CA 1
ATOM 761 C C . LYS A 1 100 ? -19.443 -14.161 -2.444 1.00 95.56 100 LYS A C 1
ATOM 763 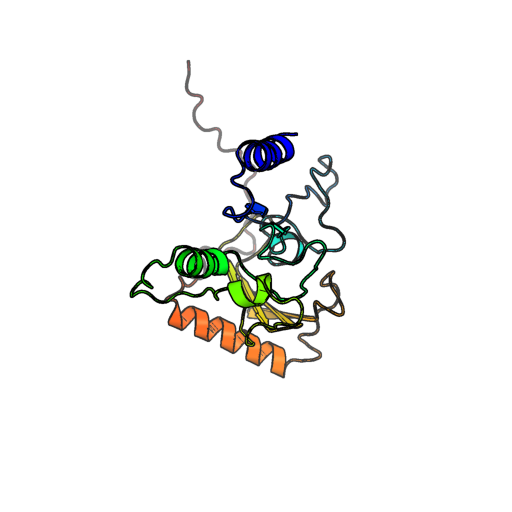O O . LYS A 1 100 ? -18.926 -15.088 -3.053 1.00 95.56 100 LYS A O 1
ATOM 768 N N . HIS A 1 101 ? -19.152 -12.881 -2.688 1.00 93.06 101 HIS A N 1
ATOM 769 C CA . HIS A 1 101 ? -18.091 -12.486 -3.614 1.00 93.06 101 HIS A CA 1
ATOM 770 C C . HIS A 1 101 ? -16.711 -12.659 -2.965 1.00 93.06 101 HIS A C 1
ATOM 772 O O . HIS A 1 101 ? -16.584 -12.694 -1.738 1.00 93.06 101 HIS A O 1
ATOM 778 N 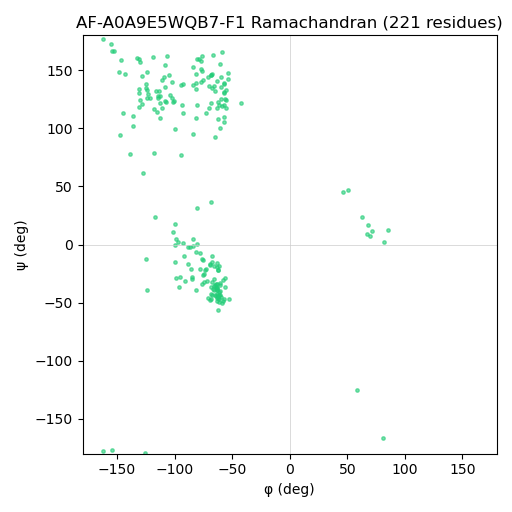N . VAL A 1 102 ? -15.684 -12.780 -3.804 1.00 92.38 102 VAL A N 1
ATOM 779 C CA . VAL A 1 102 ? -14.290 -12.897 -3.367 1.00 92.38 102 VAL A CA 1
ATOM 780 C C . VAL A 1 102 ? -13.859 -11.595 -2.696 1.00 92.38 102 VAL A C 1
ATOM 782 O O . VAL A 1 102 ? -14.191 -10.514 -3.169 1.00 92.38 102 VAL A O 1
ATOM 785 N N . LEU A 1 103 ? -13.150 -11.706 -1.572 1.00 94.44 103 LEU A N 1
ATOM 786 C CA . LEU A 1 103 ? -12.547 -10.563 -0.892 1.00 94.44 103 LEU A CA 1
ATOM 787 C C . LEU A 1 103 ? -11.040 -10.620 -1.098 1.00 94.44 103 LEU A C 1
ATOM 789 O O . LEU A 1 103 ? -10.424 -11.597 -0.677 1.00 94.44 103 LEU A O 1
ATOM 793 N N . ASP A 1 104 ? -10.474 -9.564 -1.675 1.00 94.00 104 ASP A N 1
ATOM 794 C CA . ASP A 1 104 ? -9.024 -9.445 -1.888 1.00 94.00 104 ASP A CA 1
ATOM 795 C C . ASP A 1 104 ? -8.267 -9.110 -0.593 1.00 94.00 104 ASP A C 1
ATOM 797 O O . ASP A 1 104 ? -7.084 -9.411 -0.435 1.00 94.00 104 ASP A O 1
ATOM 801 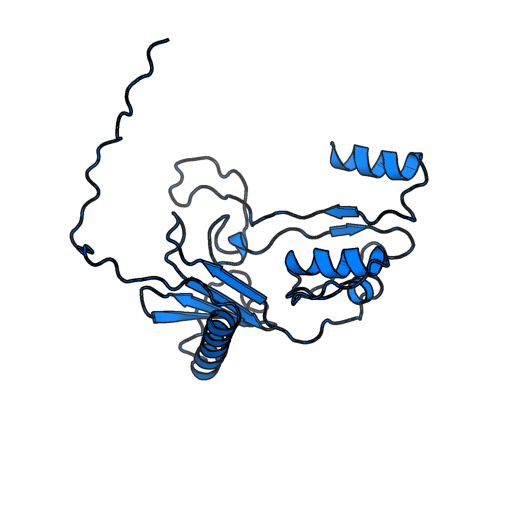N N . GLY A 1 105 ? -8.953 -8.455 0.348 1.00 95.62 105 GLY A N 1
ATOM 802 C CA . GLY A 1 105 ? -8.391 -8.062 1.633 1.00 95.62 105 GLY A CA 1
ATOM 803 C C . GLY A 1 105 ? -8.322 -9.198 2.655 1.00 95.62 105 GLY A C 1
ATOM 804 O O . GLY A 1 105 ? -9.095 -10.159 2.624 1.00 95.62 105 GLY A O 1
ATOM 805 N N . SER A 1 106 ? -7.455 -9.012 3.646 1.00 95.31 106 SER A N 1
ATOM 806 C CA . SER A 1 106 ? -7.322 -9.869 4.825 1.00 95.31 106 SER A CA 1
ATOM 807 C C . SER A 1 106 ? -7.923 -9.196 6.058 1.00 95.31 106 SER A C 1
ATOM 809 O O . SER A 1 106 ? -7.830 -7.983 6.217 1.00 95.31 106 SER A O 1
ATOM 811 N N . ASP A 1 107 ? -8.503 -9.986 6.963 1.00 96.00 107 ASP A N 1
ATOM 812 C CA . ASP A 1 107 ? -8.892 -9.494 8.289 1.00 96.00 107 ASP A CA 1
ATOM 813 C C . ASP A 1 107 ? -7.638 -9.168 9.124 1.00 96.00 107 ASP A C 1
ATOM 815 O O . ASP A 1 107 ? -6.788 -10.032 9.357 1.00 96.00 107 ASP A O 1
ATOM 819 N N . LEU A 1 108 ? -7.531 -7.917 9.578 1.00 97.31 108 LEU A N 1
ATOM 820 C CA . LEU A 1 108 ? -6.417 -7.408 10.372 1.00 97.31 108 LEU A CA 1
ATOM 821 C C . LEU A 1 108 ? -6.607 -7.597 11.881 1.00 97.31 108 LEU A C 1
ATOM 823 O O . LEU A 1 108 ? -5.706 -7.252 12.636 1.00 97.31 108 LEU A O 1
ATOM 827 N N . ASN A 1 109 ? -7.725 -8.136 12.366 1.00 94.56 109 ASN A N 1
ATOM 828 C CA . ASN A 1 109 ? -8.020 -8.184 13.804 1.00 94.56 109 ASN A CA 1
ATOM 829 C C . ASN A 1 109 ? -6.905 -8.814 14.643 1.00 94.56 109 ASN A C 1
ATOM 831 O O . ASN A 1 109 ? -6.483 -8.226 15.637 1.00 94.56 109 ASN A O 1
ATOM 835 N N . ALA A 1 110 ? -6.381 -9.964 14.210 1.00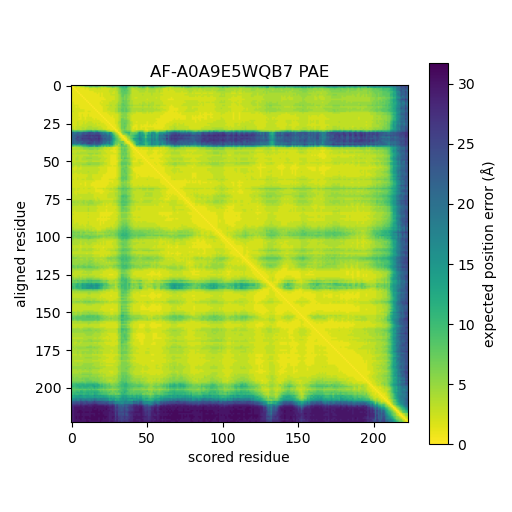 93.38 110 ALA A N 1
ATOM 836 C CA . ALA A 1 110 ? -5.279 -10.627 14.902 1.00 93.38 110 ALA A CA 1
ATOM 837 C C . ALA A 1 110 ? -3.995 -9.779 14.893 1.00 93.38 110 ALA A C 1
ATOM 839 O O . ALA A 1 110 ? -3.278 -9.751 15.887 1.00 93.38 110 ALA A O 1
ATOM 840 N N . LEU A 1 111 ? -3.734 -9.069 13.790 1.00 95.38 111 LEU A N 1
ATOM 841 C CA . LEU A 1 111 ? -2.605 -8.147 13.649 1.00 95.38 111 LEU A CA 1
ATOM 842 C C . LEU A 1 111 ? -2.735 -6.940 14.590 1.00 95.38 111 LEU A C 1
ATOM 844 O O . LEU A 1 111 ? -1.754 -6.474 15.155 1.00 95.38 111 LEU A O 1
ATOM 848 N N . LEU A 1 112 ? -3.955 -6.425 14.755 1.00 95.75 112 LEU A N 1
ATOM 849 C CA . LEU A 1 112 ? -4.234 -5.252 15.581 1.00 95.75 112 LEU A CA 1
ATOM 850 C C . LEU A 1 112 ? -4.178 -5.562 17.084 1.00 95.75 112 LEU A C 1
ATOM 852 O O . LEU A 1 112 ? -3.819 -4.689 17.873 1.00 95.75 112 LEU A O 1
ATOM 856 N N . SER A 1 113 ? -4.543 -6.778 17.496 1.00 94.06 113 SER A N 1
ATOM 857 C CA . SER A 1 113 ? -4.549 -7.173 18.911 1.00 94.06 113 SER A CA 1
ATOM 858 C C . SER A 1 113 ? -3.206 -7.686 19.435 1.00 94.06 113 SER A C 1
ATOM 860 O O . SER A 1 113 ? -3.005 -7.694 20.647 1.00 94.06 113 SER A O 1
ATOM 862 N N . ASP A 1 114 ? -2.310 -8.133 18.552 1.00 94.19 114 ASP A N 1
ATOM 863 C CA . ASP A 1 114 ? -1.051 -8.78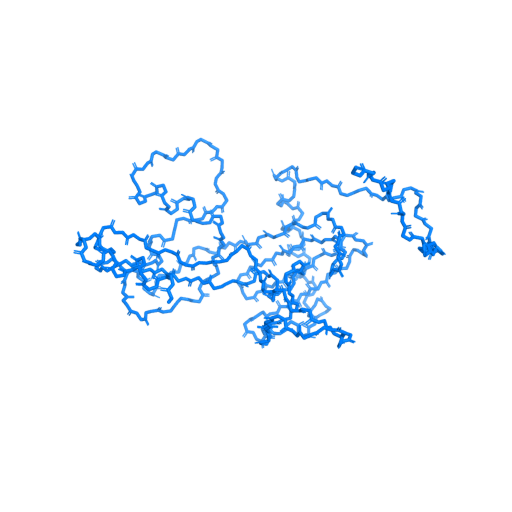9 18.912 1.00 94.19 114 ASP A CA 1
ATOM 864 C C . ASP A 1 114 ? 0.116 -8.246 18.055 1.00 94.19 114 ASP A C 1
ATOM 866 O O . ASP A 1 114 ? 0.169 -8.526 16.855 1.00 94.19 114 ASP A O 1
ATOM 870 N N . PRO A 1 115 ? 1.064 -7.487 18.643 1.00 89.88 115 PRO A N 1
ATOM 871 C CA . PRO A 1 115 ? 2.187 -6.890 17.912 1.00 89.88 115 PRO A CA 1
ATOM 872 C C . PRO A 1 115 ? 3.196 -7.920 17.366 1.00 89.88 115 PRO A C 1
ATOM 874 O O . PRO A 1 115 ? 4.005 -7.593 16.488 1.00 89.88 115 PRO A O 1
ATOM 877 N N . ASP A 1 116 ? 3.155 -9.165 17.845 1.00 92.75 116 ASP A N 1
ATOM 878 C CA . ASP A 1 116 ? 4.018 -10.249 17.370 1.00 92.75 116 ASP A CA 1
ATOM 879 C C . ASP A 1 116 ? 3.371 -11.055 16.236 1.00 92.75 116 ASP A C 1
ATOM 881 O O . ASP A 1 116 ? 4.038 -11.847 15.559 1.00 92.75 116 ASP A O 1
ATOM 885 N N . ARG A 1 117 ? 2.082 -10.824 15.958 1.00 94.00 117 ARG A N 1
ATOM 886 C CA . ARG A 1 117 ? 1.371 -11.506 14.880 1.00 94.00 117 ARG A CA 1
ATOM 887 C C . ARG A 1 117 ? 1.902 -11.073 13.516 1.00 94.00 117 ARG A C 1
ATOM 889 O O . ARG A 1 117 ? 2.292 -9.935 13.300 1.00 94.00 117 ARG A O 1
ATOM 896 N N . ARG A 1 118 ? 1.909 -11.991 12.554 1.00 92.62 118 ARG A N 1
ATOM 897 C CA . ARG A 1 118 ? 2.265 -11.712 11.157 1.00 92.62 118 ARG A CA 1
ATOM 898 C C . ARG A 1 118 ? 1.132 -12.140 10.242 1.00 92.62 118 ARG A C 1
ATOM 900 O O . ARG A 1 118 ? 0.396 -13.080 10.567 1.00 92.62 118 ARG A O 1
ATOM 907 N N . LEU A 1 119 ? 0.971 -11.437 9.125 1.00 91.00 119 LEU A N 1
ATOM 908 C CA . LEU A 1 119 ? 0.010 -11.843 8.106 1.00 91.00 119 LEU A CA 1
ATOM 909 C C . LEU A 1 119 ? 0.589 -13.016 7.301 1.00 91.00 119 LEU A C 1
ATOM 911 O O . LEU A 1 119 ? 1.810 -13.128 7.154 1.00 91.00 119 LEU A O 1
ATOM 915 N N . PRO A 1 120 ? -0.257 -13.907 6.759 1.00 90.25 120 PRO A N 1
ATOM 916 C CA . PRO A 1 120 ? 0.191 -14.841 5.739 1.00 90.25 120 PRO A CA 1
ATOM 917 C C . PRO A 1 120 ? 0.865 -14.088 4.590 1.00 90.25 120 PRO A C 1
ATOM 919 O O . PRO A 1 120 ? 0.422 -13.002 4.206 1.00 90.25 120 PRO A O 1
ATOM 922 N N . LYS A 1 121 ? 1.924 -14.680 4.027 1.00 90.38 121 LYS A N 1
ATOM 923 C CA . LYS A 1 121 ? 2.562 -14.128 2.830 1.00 90.38 121 LYS A CA 1
ATOM 924 C C . LYS A 1 121 ? 1.521 -14.010 1.722 1.00 90.38 121 LYS A C 1
ATOM 926 O O . LYS A 1 121 ? 0.791 -14.962 1.460 1.00 90.38 121 LYS A O 1
ATOM 931 N N . ARG A 1 122 ? 1.488 -12.841 1.097 1.00 93.94 122 ARG A N 1
ATOM 932 C CA . ARG A 1 122 ? 0.598 -12.507 -0.008 1.00 93.94 122 ARG A CA 1
ATOM 933 C C . ARG A 1 122 ? 1.217 -11.414 -0.858 1.00 93.94 122 ARG A C 1
ATOM 935 O O . ARG A 1 122 ? 2.147 -10.724 -0.426 1.00 93.94 122 ARG A O 1
ATOM 942 N N . GLU A 1 123 ? 0.640 -11.228 -2.025 1.00 96.00 123 GLU A N 1
ATOM 943 C CA . GLU A 1 123 ? 0.962 -10.154 -2.935 1.00 96.00 123 GLU A CA 1
ATOM 944 C C . GLU A 1 123 ? 0.014 -8.971 -2.735 1.00 96.00 123 GLU A C 1
ATOM 946 O O . GLU A 1 123 ? -1.194 -9.128 -2.566 1.00 96.00 123 GLU A O 1
ATOM 951 N N . LEU A 1 124 ? 0.575 -7.765 -2.753 1.00 97.31 124 LEU A N 1
ATOM 952 C CA . LEU A 1 124 ? -0.190 -6.533 -2.904 1.00 97.31 124 LEU A CA 1
ATOM 953 C C . LEU A 1 124 ? -0.007 -6.039 -4.329 1.00 97.31 124 LEU A C 1
ATOM 955 O O . LEU A 1 124 ? 1.128 -5.926 -4.800 1.00 97.31 124 LEU A O 1
ATOM 959 N N . ILE A 1 125 ? -1.116 -5.754 -5.002 1.00 97.94 125 ILE A N 1
ATOM 960 C CA . ILE A 1 125 ? -1.119 -5.439 -6.425 1.00 97.94 125 ILE A CA 1
ATOM 961 C C . ILE A 1 125 ? -1.784 -4.085 -6.647 1.00 97.94 125 ILE A C 1
ATOM 963 O O . ILE A 1 125 ? -2.863 -3.814 -6.122 1.00 97.94 125 ILE A O 1
ATOM 967 N N . TRP A 1 126 ? -1.133 -3.240 -7.445 1.00 97.69 126 TRP A N 1
ATOM 968 C CA . TRP A 1 126 ? -1.710 -1.998 -7.948 1.00 97.69 126 TRP A CA 1
ATOM 969 C C . TRP A 1 126 ? -1.700 -2.024 -9.466 1.00 97.69 126 TRP A C 1
ATOM 971 O O . TRP A 1 126 ? -0.652 -2.215 -10.083 1.00 97.69 126 TRP A O 1
ATOM 981 N N . TYR A 1 127 ? -2.867 -1.806 -10.063 1.00 97.25 127 TYR A N 1
ATOM 982 C CA . TYR A 1 127 ? -3.036 -1.806 -11.506 1.00 97.25 127 TYR A CA 1
ATOM 983 C C . TYR A 1 127 ? -3.337 -0.399 -12.019 1.00 97.25 127 TYR A C 1
ATOM 985 O O . TYR A 1 127 ? -4.370 0.180 -11.684 1.00 97.25 127 TYR A O 1
ATOM 993 N N . PHE A 1 128 ? -2.443 0.142 -12.849 1.00 95.69 128 PHE A N 1
ATOM 994 C CA . PHE A 1 128 ? -2.554 1.478 -13.431 1.00 95.69 128 PHE A CA 1
ATOM 995 C C . PHE A 1 128 ? -2.640 1.387 -14.968 1.00 95.69 128 PHE A C 1
ATOM 997 O O . PHE A 1 128 ? -1.644 1.613 -15.656 1.00 95.69 128 PHE A O 1
ATOM 1004 N N . PRO A 1 129 ? -3.815 1.056 -15.547 1.00 94.00 129 PRO A N 1
ATOM 1005 C CA . PRO A 1 129 ? -4.000 0.889 -16.995 1.00 94.00 129 PRO A CA 1
ATOM 1006 C C . PRO A 1 129 ? -4.186 2.215 -17.746 1.00 94.00 129 PRO A C 1
ATOM 1008 O O . PRO A 1 129 ? -4.941 2.291 -18.717 1.00 94.00 129 PRO A O 1
ATOM 1011 N N . SER A 1 130 ? -3.570 3.298 -17.279 1.00 91.25 130 SER A N 1
ATOM 1012 C CA . SER A 1 130 ? -3.769 4.625 -17.851 1.00 91.25 130 SER A CA 1
ATOM 1013 C C . SER A 1 130 ? -2.506 5.469 -17.786 1.00 91.25 130 SER A C 1
ATOM 1015 O O . SER A 1 130 ? -1.585 5.209 -17.017 1.00 91.25 130 SER A O 1
ATOM 1017 N N . TYR A 1 131 ? -2.464 6.482 -18.647 1.00 89.44 131 TYR A N 1
ATOM 1018 C CA . TYR A 1 131 ? -1.460 7.529 -18.561 1.00 89.44 131 TYR A CA 1
ATOM 1019 C C . TYR A 1 131 ? -1.884 8.561 -17.523 1.00 89.44 131 TYR A C 1
ATOM 1021 O O . TYR A 1 131 ? -3.036 9.006 -17.496 1.00 89.44 131 TYR A O 1
ATOM 1029 N N . SER A 1 132 ? -0.922 9.014 -16.730 1.00 83.50 132 SER A N 1
ATOM 1030 C CA . SER A 1 132 ? -1.057 10.198 -15.891 1.00 83.50 132 SER A CA 1
ATOM 1031 C C . SER A 1 132 ? 0.083 11.177 -16.174 1.00 83.50 132 SER A C 1
ATOM 1033 O O . SER A 1 132 ? 0.947 10.932 -17.012 1.00 83.50 132 SER A O 1
ATOM 1035 N N . SER A 1 133 ? 0.112 12.308 -15.469 1.00 80.50 133 SER A N 1
ATOM 1036 C CA . SER A 1 133 ? 1.261 13.220 -15.536 1.00 80.50 133 SER A CA 1
ATOM 1037 C C . SER A 1 133 ? 2.545 12.640 -14.927 1.00 80.50 133 SER A C 1
ATOM 1039 O O . SER A 1 133 ? 3.592 13.256 -15.090 1.00 80.50 133 SER A O 1
ATOM 1041 N N . PHE A 1 134 ? 2.473 11.501 -14.229 1.00 81.44 134 PHE A N 1
ATOM 1042 C CA . PHE A 1 134 ? 3.588 10.946 -13.455 1.00 81.44 134 PHE A CA 1
ATOM 1043 C C . PHE A 1 134 ? 3.954 9.505 -13.821 1.00 81.44 134 PHE A C 1
ATOM 1045 O O . PHE A 1 134 ? 5.018 9.053 -13.416 1.00 81.44 134 PHE A O 1
ATOM 1052 N N . HIS A 1 135 ? 3.116 8.795 -14.583 1.00 84.50 135 HIS A N 1
ATOM 1053 C CA . HIS A 1 135 ? 3.415 7.437 -15.037 1.00 84.50 135 HIS A CA 1
ATOM 1054 C C . HIS A 1 135 ? 2.808 7.122 -16.404 1.00 84.50 135 HIS A C 1
ATOM 1056 O O . HIS A 1 135 ? 1.723 7.598 -16.755 1.00 84.50 135 HIS A O 1
ATOM 1062 N N . ALA A 1 136 ? 3.516 6.264 -17.137 1.00 91.44 136 ALA A N 1
ATOM 1063 C CA . ALA A 1 136 ? 2.950 5.446 -18.200 1.00 91.44 136 ALA A CA 1
ATOM 1064 C C . ALA A 1 136 ? 2.263 4.209 -17.590 1.00 91.44 136 ALA A C 1
ATOM 1066 O O . ALA A 1 136 ? 2.591 3.836 -16.457 1.00 91.44 136 ALA A O 1
ATOM 1067 N N . PRO A 1 137 ? 1.343 3.553 -18.316 1.00 95.19 137 PRO A N 1
ATOM 1068 C CA . PRO A 1 137 ? 0.616 2.422 -17.776 1.00 95.19 137 PRO A CA 1
ATOM 1069 C C . PRO A 1 137 ? 1.528 1.308 -17.249 1.00 95.19 137 PRO A C 1
ATOM 1071 O O . PRO A 1 137 ? 2.475 0.874 -17.918 1.00 95.19 137 PRO A O 1
ATOM 1074 N N . CYS A 1 138 ? 1.221 0.819 -16.050 1.00 97.06 138 CYS A N 1
ATOM 1075 C CA . CYS A 1 138 ? 2.015 -0.198 -15.370 1.00 97.06 138 CYS A CA 1
ATOM 1076 C C . CYS A 1 138 ? 1.182 -1.049 -14.405 1.00 97.06 138 CYS A C 1
ATOM 1078 O O . CYS A 1 138 ? 0.038 -0.730 -14.071 1.00 97.06 138 CYS A O 1
ATOM 1080 N N . ILE A 1 139 ? 1.772 -2.155 -13.962 1.00 98.31 139 ILE A N 1
ATOM 1081 C CA . ILE A 1 139 ? 1.287 -2.952 -12.835 1.00 98.31 139 ILE A CA 1
ATOM 1082 C C . ILE A 1 139 ? 2.406 -3.094 -11.812 1.00 98.31 139 ILE A C 1
ATOM 1084 O O . ILE A 1 139 ? 3.569 -3.294 -12.167 1.00 98.31 139 ILE A O 1
ATOM 1088 N N . VAL A 1 140 ? 2.046 -2.967 -10.542 1.00 98.44 140 VAL A N 1
ATOM 1089 C CA . VAL A 1 140 ? 2.962 -3.070 -9.411 1.00 98.44 140 VAL A CA 1
ATOM 1090 C C . VAL A 1 140 ? 2.601 -4.305 -8.608 1.00 98.44 140 VAL A C 1
ATOM 1092 O O . VAL A 1 140 ? 1.435 -4.478 -8.264 1.00 98.44 140 VAL A O 1
ATOM 1095 N N . VAL A 1 141 ? 3.592 -5.126 -8.271 1.00 98.50 141 VAL A N 1
ATOM 1096 C CA . VAL A 1 141 ? 3.434 -6.274 -7.370 1.00 98.50 141 VAL A CA 1
ATOM 1097 C C . VAL A 1 141 ? 4.416 -6.133 -6.224 1.00 98.50 141 VAL A C 1
ATOM 1099 O O . VAL A 1 141 ? 5.619 -6.016 -6.446 1.00 98.50 141 VAL A O 1
ATOM 1102 N N . ARG A 1 142 ? 3.923 -6.182 -4.989 1.00 97.81 142 ARG A N 1
ATOM 1103 C CA . ARG A 1 142 ? 4.755 -6.252 -3.787 1.00 97.81 142 ARG A CA 1
ATOM 1104 C C . ARG A 1 142 ? 4.572 -7.595 -3.107 1.00 97.81 142 ARG A C 1
ATOM 1106 O O . ARG A 1 142 ? 3.449 -7.972 -2.789 1.00 97.81 142 ARG A O 1
ATOM 1113 N N . ARG A 1 143 ? 5.681 -8.278 -2.831 1.00 96.25 143 ARG A N 1
ATOM 1114 C CA . ARG A 1 143 ? 5.716 -9.558 -2.124 1.00 96.25 143 ARG A CA 1
ATOM 1115 C C . ARG A 1 143 ? 6.836 -9.545 -1.091 1.00 96.25 143 ARG A C 1
ATOM 1117 O O . ARG A 1 143 ? 8.014 -9.690 -1.421 1.00 96.25 143 ARG A O 1
ATOM 1124 N N . GLY A 1 144 ? 6.453 -9.354 0.170 1.00 93.69 144 GLY A N 1
ATOM 1125 C CA . GLY A 1 144 ? 7.399 -9.091 1.254 1.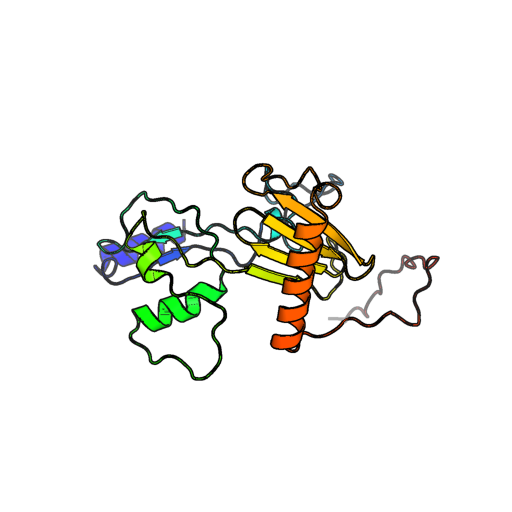00 93.69 144 GLY A CA 1
ATOM 1126 C C . GLY A 1 144 ? 8.225 -7.832 0.973 1.00 93.69 144 GLY A C 1
ATOM 1127 O O . GLY A 1 144 ? 7.675 -6.765 0.696 1.00 93.69 144 GLY A O 1
ATOM 1128 N N . ASP A 1 145 ? 9.546 -7.979 1.013 1.00 95.81 145 ASP A N 1
ATOM 1129 C CA . ASP A 1 145 ? 10.506 -6.887 0.815 1.00 95.81 145 ASP A CA 1
ATOM 1130 C C . ASP A 1 145 ? 10.599 -6.423 -0.644 1.00 95.81 145 ASP A C 1
ATOM 1132 O O . ASP A 1 145 ? 11.054 -5.310 -0.922 1.00 95.81 145 ASP A O 1
ATOM 1136 N N . TRP A 1 146 ? 10.189 -7.278 -1.580 1.00 98.19 146 TRP A N 1
ATOM 1137 C CA . TRP A 1 146 ? 10.369 -7.060 -3.007 1.00 98.19 146 TRP A CA 1
ATOM 1138 C C . TRP A 1 146 ? 9.168 -6.368 -3.628 1.00 98.19 146 TRP A C 1
ATOM 1140 O O . TRP A 1 146 ? 8.019 -6.720 -3.355 1.00 98.19 146 TRP A O 1
ATOM 1150 N N . LYS A 1 147 ? 9.454 -5.417 -4.511 1.00 98.62 147 LYS A N 1
ATOM 1151 C CA . LYS A 1 147 ? 8.469 -4.693 -5.305 1.00 98.62 147 LYS A CA 1
ATOM 1152 C C . LYS A 1 147 ? 8.891 -4.708 -6.768 1.00 98.62 147 LYS A C 1
ATOM 1154 O O . LYS A 1 147 ? 9.994 -4.273 -7.086 1.00 98.62 147 LYS A O 1
ATOM 1159 N N . LEU A 1 148 ? 8.014 -5.197 -7.634 1.00 98.81 148 LEU A N 1
ATOM 1160 C CA . LEU A 1 148 ? 8.137 -5.126 -9.084 1.00 98.81 148 LEU A CA 1
ATOM 1161 C C . LEU A 1 148 ? 7.223 -4.024 -9.619 1.00 98.81 148 LEU A C 1
ATOM 1163 O O . LEU A 1 148 ? 6.075 -3.923 -9.194 1.00 98.81 148 LEU A O 1
ATOM 1167 N N . ILE A 1 149 ? 7.707 -3.268 -10.599 1.00 98.62 149 ILE A N 1
ATOM 1168 C CA . ILE A 1 149 ? 6.909 -2.433 -11.496 1.00 98.62 149 ILE A CA 1
ATOM 1169 C C . ILE A 1 149 ? 7.127 -2.964 -12.917 1.00 98.62 149 ILE A C 1
ATOM 1171 O O . ILE A 1 149 ? 8.243 -2.912 -13.433 1.00 98.62 149 ILE A O 1
ATOM 1175 N N . HIS A 1 150 ? 6.068 -3.459 -13.556 1.00 98.31 150 HIS A N 1
ATOM 1176 C CA . HIS A 1 150 ? 6.084 -3.847 -14.966 1.00 98.31 150 HIS A CA 1
ATOM 1177 C C . HIS A 1 150 ? 5.433 -2.753 -15.813 1.00 98.31 150 HIS A C 1
ATOM 1179 O O . HIS A 1 150 ? 4.270 -2.399 -15.595 1.00 98.31 150 HIS A O 1
ATOM 1185 N N . ARG A 1 151 ? 6.174 -2.215 -16.786 1.00 96.00 151 ARG A N 1
ATOM 1186 C CA . ARG A 1 151 ? 5.703 -1.161 -17.694 1.00 96.00 151 ARG A CA 1
ATOM 1187 C C . ARG A 1 151 ? 5.145 -1.777 -18.966 1.00 96.00 151 ARG A C 1
ATOM 1189 O O . ARG A 1 151 ? 5.874 -2.411 -19.722 1.00 96.00 151 ARG A O 1
ATOM 1196 N N . PHE A 1 152 ? 3.870 -1.530 -19.246 1.00 94.25 152 PHE A N 1
ATOM 1197 C CA . PHE A 1 152 ? 3.210 -2.140 -20.401 1.00 94.25 152 PHE A CA 1
ATOM 1198 C C . PHE A 1 152 ? 3.664 -1.560 -21.737 1.00 94.25 152 PHE A C 1
ATOM 1200 O O . PHE A 1 152 ? 3.690 -2.275 -22.731 1.00 94.25 152 PHE A O 1
ATOM 1207 N N . GLU A 1 153 ? 4.030 -0.278 -21.759 1.00 90.81 153 GLU A N 1
ATOM 1208 C CA . GLU A 1 153 ? 4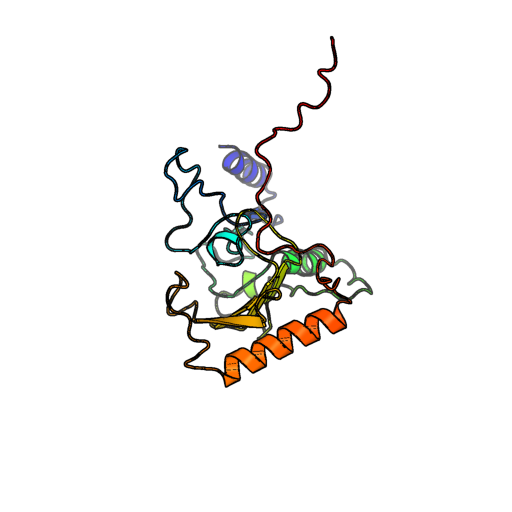.463 0.398 -22.983 1.00 90.81 153 GLU A CA 1
ATOM 1209 C C . GLU A 1 153 ? 5.812 -0.125 -23.491 1.00 90.81 153 GLU A C 1
ATOM 1211 O O . GLU A 1 153 ? 5.976 -0.359 -24.684 1.00 90.81 153 GLU A O 1
ATOM 1216 N N . THR A 1 154 ? 6.772 -0.337 -22.589 1.00 91.00 154 THR A N 1
ATOM 1217 C CA . THR A 1 154 ? 8.132 -0.765 -22.951 1.00 91.00 154 THR A CA 1
ATOM 1218 C C . THR A 1 154 ? 8.364 -2.263 -22.772 1.00 91.00 154 THR A C 1
ATOM 1220 O O . THR A 1 154 ? 9.372 -2.780 -23.246 1.00 91.00 154 THR A O 1
ATOM 1223 N N . GLY A 1 155 ? 7.481 -2.957 -22.048 1.00 92.69 155 GLY A N 1
ATOM 1224 C CA . GLY A 1 155 ? 7.693 -4.331 -21.586 1.00 92.69 155 GLY A CA 1
ATOM 1225 C C . GLY A 1 155 ? 8.775 -4.464 -20.504 1.00 92.69 155 GLY A C 1
ATOM 1226 O O . GLY A 1 155 ? 9.157 -5.578 -20.158 1.00 92.69 155 GLY A O 1
ATOM 1227 N N . GLY A 1 156 ? 9.297 -3.345 -19.989 1.00 95.50 156 GLY A N 1
ATOM 1228 C CA . GLY A 1 156 ? 10.403 -3.319 -19.035 1.00 95.50 156 GLY A CA 1
ATOM 1229 C C . GLY A 1 156 ? 9.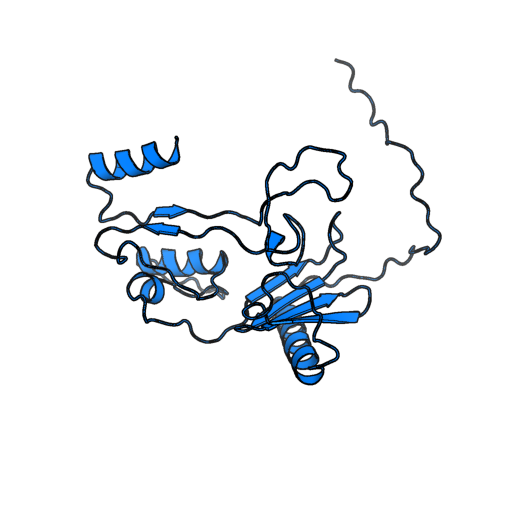971 -3.572 -17.591 1.00 95.50 156 GLY A C 1
ATOM 1230 O O . GLY A 1 156 ? 8.898 -3.140 -17.165 1.00 95.50 156 GLY A O 1
ATOM 1231 N N . ASN A 1 157 ? 10.858 -4.216 -16.831 1.00 98.19 157 ASN A N 1
ATOM 1232 C CA . ASN A 1 157 ? 10.698 -4.470 -15.402 1.00 98.19 157 ASN A CA 1
ATOM 1233 C C . ASN A 1 157 ? 11.646 -3.593 -14.574 1.00 98.19 157 ASN A C 1
ATOM 1235 O O . ASN A 1 157 ? 12.844 -3.499 -14.855 1.00 98.19 157 ASN A O 1
ATOM 1239 N N . GLU A 1 158 ? 11.113 -3.014 -13.503 1.00 98.50 158 GLU A N 1
ATOM 1240 C CA . GLU A 1 158 ? 11.889 -2.426 -12.415 1.00 98.50 158 GLU A CA 1
ATOM 1241 C C . GLU A 1 158 ? 11.651 -3.235 -11.143 1.00 98.50 158 GLU A C 1
ATOM 1243 O O . GLU A 1 158 ? 10.507 -3.489 -10.773 1.00 98.50 158 GLU A O 1
ATOM 1248 N N . LEU A 1 159 ? 12.725 -3.664 -10.484 1.00 98.81 159 LEU A N 1
ATOM 1249 C CA . LEU A 1 159 ? 12.656 -4.478 -9.274 1.00 98.81 159 LEU A CA 1
ATOM 1250 C C . LEU A 1 159 ? 13.409 -3.785 -8.143 1.00 98.81 159 LEU A C 1
ATOM 1252 O O . LEU A 1 159 ? 14.574 -3.430 -8.299 1.00 98.81 159 LEU A O 1
ATOM 1256 N N . TYR A 1 160 ? 12.766 -3.656 -6.989 1.00 98.81 160 TYR A N 1
ATOM 1257 C CA . TYR A 1 160 ? 13.311 -2.986 -5.814 1.00 98.81 160 TYR A CA 1
ATOM 1258 C C . TYR A 1 160 ? 13.197 -3.870 -4.578 1.00 98.81 160 TYR A C 1
ATOM 1260 O O . TYR A 1 160 ? 12.209 -4.583 -4.396 1.00 98.81 160 TYR A O 1
ATOM 1268 N N . ASN A 1 161 ? 14.192 -3.787 -3.695 1.00 98.44 161 ASN A N 1
ATOM 1269 C CA . ASN A 1 161 ? 14.083 -4.289 -2.330 1.00 98.44 161 ASN A CA 1
ATOM 1270 C C . ASN A 1 161 ? 13.794 -3.101 -1.401 1.00 98.44 161 ASN A C 1
ATOM 1272 O O . ASN A 1 161 ? 14.694 -2.351 -1.036 1.00 98.44 161 ASN A O 1
ATOM 1276 N N . THR A 1 162 ? 12.529 -2.923 -1.036 1.00 95.88 162 THR A N 1
ATOM 1277 C CA . THR A 1 162 ? 12.020 -1.719 -0.353 1.00 95.88 162 THR A CA 1
ATOM 1278 C C . THR A 1 162 ? 12.380 -1.641 1.134 1.00 95.88 162 THR A C 1
ATOM 1280 O O . THR A 1 162 ? 12.232 -0.582 1.743 1.00 95.88 162 THR A O 1
ATOM 1283 N N . THR A 1 163 ? 12.871 -2.732 1.733 1.00 94.62 163 THR A N 1
ATOM 1284 C CA . THR A 1 163 ? 13.398 -2.726 3.110 1.00 94.62 163 THR A CA 1
ATOM 1285 C C . THR A 1 163 ? 14.859 -2.284 3.160 1.00 94.62 163 THR A C 1
ATOM 1287 O O . THR A 1 163 ? 15.285 -1.703 4.156 1.00 94.62 163 THR A O 1
ATOM 1290 N N . LYS A 1 164 ? 15.618 -2.508 2.080 1.00 97.50 164 LYS A N 1
ATOM 1291 C CA . LYS A 1 164 ? 17.018 -2.073 1.937 1.00 97.50 164 LYS A CA 1
ATOM 1292 C C . LYS A 1 164 ? 17.170 -0.736 1.209 1.00 97.50 164 LYS A C 1
ATOM 1294 O O . LYS A 1 164 ? 18.137 -0.025 1.453 1.00 97.50 164 LYS A O 1
ATOM 1299 N N . ASP A 1 165 ? 16.229 -0.406 0.332 1.00 97.94 165 ASP A N 1
ATOM 1300 C CA . ASP A 1 165 ? 16.210 0.803 -0.492 1.00 97.94 165 ASP A CA 1
ATOM 1301 C C . ASP A 1 165 ? 14.788 1.378 -0.534 1.00 97.94 165 ASP A C 1
ATOM 1303 O O . ASP A 1 165 ? 14.031 1.200 -1.487 1.00 97.94 165 ASP A O 1
ATOM 1307 N N . ILE A 1 166 ? 14.411 2.065 0.547 1.00 96.38 166 ILE A N 1
ATOM 1308 C CA . ILE A 1 166 ? 13.087 2.691 0.701 1.00 96.38 166 ILE A CA 1
ATOM 1309 C C . ILE A 1 166 ? 12.824 3.805 -0.330 1.00 96.38 166 ILE A C 1
ATOM 1311 O O . ILE A 1 166 ? 11.678 4.188 -0.558 1.00 96.38 166 ILE A O 1
ATOM 1315 N N . ALA A 1 167 ? 13.889 4.341 -0.929 1.00 96.31 167 ALA A N 1
ATOM 1316 C CA . ALA A 1 167 ? 13.836 5.418 -1.906 1.00 96.31 167 ALA A CA 1
ATOM 1317 C C . ALA A 1 167 ? 13.779 4.900 -3.355 1.00 96.31 167 ALA A C 1
ATOM 1319 O O . ALA A 1 167 ? 13.748 5.710 -4.279 1.00 96.31 167 ALA A O 1
ATOM 1320 N N . GLU A 1 168 ? 13.757 3.576 -3.566 1.00 98.19 168 GLU A N 1
ATOM 1321 C CA . GLU A 1 168 ? 13.611 2.944 -4.887 1.00 98.19 168 GLU A CA 1
ATOM 1322 C C . GLU A 1 168 ? 14.606 3.516 -5.917 1.00 98.19 168 GLU A C 1
ATOM 1324 O O . GLU A 1 168 ? 14.253 3.909 -7.038 1.00 98.19 168 GLU A O 1
ATOM 1329 N N . THR A 1 169 ? 15.868 3.614 -5.498 1.00 97.69 169 THR A N 1
ATOM 1330 C CA . THR A 1 169 ? 16.958 4.267 -6.231 1.00 97.69 169 THR A CA 1
ATOM 1331 C C . THR A 1 169 ? 17.722 3.308 -7.131 1.00 97.69 169 THR A C 1
ATOM 1333 O O . THR A 1 169 ? 18.196 3.718 -8.192 1.00 97.69 169 THR A O 1
ATOM 1336 N N . LYS A 1 170 ? 17.823 2.026 -6.759 1.00 98.19 170 LYS A N 1
ATOM 1337 C CA . LYS A 1 170 ? 18.564 1.019 -7.527 1.00 98.19 170 LYS A CA 1
ATOM 1338 C C . LYS A 1 170 ? 17.619 -0.027 -8.113 1.00 98.19 170 LYS A C 1
ATOM 1340 O O . LYS A 1 170 ? 17.114 -0.883 -7.395 1.00 98.19 170 LYS A O 1
ATOM 1345 N N . ASN A 1 171 ? 17.425 0.007 -9.433 1.00 98.56 171 ASN A N 1
ATOM 1346 C CA . ASN A 1 171 ? 16.715 -1.061 -10.137 1.00 98.56 171 ASN A CA 1
ATOM 1347 C C . ASN A 1 171 ? 17.574 -2.339 -10.162 1.00 98.56 171 ASN A C 1
ATOM 1349 O O . ASN A 1 171 ? 18.651 -2.364 -10.754 1.00 98.56 171 ASN A O 1
ATOM 1353 N N . LEU A 1 172 ? 17.069 -3.398 -9.537 1.00 98.75 172 LEU A N 1
ATOM 1354 C CA . LEU A 1 172 ? 17.713 -4.699 -9.376 1.00 98.75 172 LEU A CA 1
ATOM 1355 C C . LEU A 1 172 ? 17.228 -5.748 -10.389 1.00 98.75 172 LEU A C 1
ATOM 1357 O O . LEU A 1 172 ? 17.642 -6.901 -10.303 1.00 98.75 172 LEU A O 1
ATOM 1361 N N . ALA A 1 173 ? 16.376 -5.392 -11.357 1.00 98.44 173 ALA A N 1
ATOM 1362 C CA . ALA A 1 173 ? 15.802 -6.361 -12.298 1.00 98.44 173 ALA A CA 1
ATOM 1363 C C . ALA A 1 173 ? 16.872 -7.086 -13.135 1.00 98.44 173 ALA A C 1
ATOM 1365 O O . ALA A 1 173 ? 16.719 -8.268 -13.429 1.00 98.44 173 ALA A O 1
ATOM 1366 N N . GLY A 1 174 ? 17.978 -6.408 -13.469 1.00 98.31 174 GLY A N 1
ATOM 1367 C CA . GLY A 1 174 ? 19.120 -7.025 -14.157 1.00 98.31 174 GLY A CA 1
ATOM 1368 C C . GLY A 1 174 ? 19.980 -7.926 -13.263 1.00 98.31 174 GLY A C 1
ATOM 1369 O O . GLY A 1 174 ? 20.611 -8.851 -13.762 1.00 98.31 174 GLY A O 1
ATOM 1370 N N . GLU A 1 175 ? 19.988 -7.686 -11.949 1.00 98.56 175 GLU A N 1
ATOM 1371 C CA . GLU A 1 175 ? 20.724 -8.498 -10.966 1.00 98.56 175 GLU A CA 1
ATOM 1372 C C . GLU A 1 175 ? 19.914 -9.723 -10.509 1.00 98.56 175 GLU A C 1
ATOM 1374 O O . GLU A 1 175 ? 20.490 -10.762 -10.197 1.00 98.56 175 GLU A O 1
ATOM 1379 N N . PHE A 1 176 ? 18.579 -9.625 -10.506 1.00 98.56 176 PHE A N 1
ATOM 1380 C CA . PHE A 1 176 ? 17.659 -10.694 -10.100 1.00 98.56 176 PHE A CA 1
ATOM 1381 C C . PHE A 1 176 ? 16.587 -10.961 -11.178 1.00 98.56 176 PHE A C 1
ATOM 1383 O O . PHE A 1 176 ? 15.388 -10.813 -10.912 1.00 98.56 176 PHE A O 1
ATOM 1390 N N . PRO A 1 177 ? 16.984 -11.373 -12.397 1.00 98.31 177 PRO A N 1
ATOM 1391 C CA . PRO A 1 177 ? 16.061 -11.514 -13.525 1.00 98.31 177 PRO A CA 1
ATOM 1392 C C . PRO A 1 177 ? 15.000 -12.598 -13.301 1.00 98.31 177 PRO A C 1
ATOM 1394 O O . PRO A 1 177 ? 13.854 -12.428 -13.707 1.00 98.31 177 PRO A O 1
ATOM 1397 N N . GLU A 1 178 ? 15.349 -13.688 -12.613 1.00 98.56 178 GLU A N 1
ATOM 1398 C CA . GLU A 1 178 ? 14.408 -14.769 -12.287 1.00 98.56 178 GLU A CA 1
ATOM 1399 C C . GLU A 1 178 ? 13.270 -14.279 -11.389 1.00 98.56 178 GLU A C 1
ATOM 1401 O O . GLU A 1 178 ? 12.101 -14.524 -11.677 1.00 98.56 178 GLU A O 1
ATOM 1406 N N . LEU A 1 179 ? 13.606 -13.515 -10.345 1.00 98.56 179 LEU A N 1
ATOM 1407 C CA . LEU A 1 179 ? 12.622 -12.949 -9.426 1.00 98.56 179 LEU A CA 1
ATOM 1408 C C . LEU A 1 179 ? 11.744 -11.901 -10.119 1.00 98.56 179 LEU A C 1
ATOM 1410 O O . LEU A 1 179 ? 10.540 -11.847 -9.873 1.00 98.56 179 LEU A O 1
ATOM 1414 N N . ALA A 1 180 ? 12.326 -11.085 -11.003 1.00 98.56 180 ALA A N 1
ATOM 1415 C CA . ALA A 1 180 ? 11.556 -10.130 -11.793 1.00 98.56 180 ALA A CA 1
ATOM 1416 C C . ALA A 1 180 ? 10.529 -10.845 -12.689 1.00 98.56 180 ALA A C 1
ATOM 1418 O O . ALA A 1 180 ? 9.357 -10.474 -12.679 1.00 98.56 180 ALA A O 1
ATOM 1419 N N . ARG A 1 181 ? 10.941 -11.908 -13.399 1.00 98.31 181 ARG A N 1
ATOM 1420 C CA . ARG A 1 181 ? 10.040 -12.723 -14.233 1.00 98.31 181 ARG A CA 1
ATOM 1421 C C . ARG A 1 181 ? 8.955 -13.416 -13.413 1.00 98.31 181 ARG A C 1
ATOM 1423 O O . ARG A 1 181 ? 7.812 -13.481 -13.852 1.00 98.31 181 ARG A O 1
ATOM 1430 N N . GLU A 1 182 ? 9.293 -13.912 -12.228 1.00 98.38 182 GLU A N 1
ATOM 1431 C CA . GLU A 1 182 ? 8.332 -14.552 -11.330 1.00 98.38 182 GLU A CA 1
ATOM 1432 C C . GLU A 1 182 ? 7.245 -13.570 -10.860 1.00 98.38 182 GLU A C 1
ATOM 1434 O O . GLU A 1 182 ? 6.053 -13.866 -10.947 1.00 98.38 182 GLU A O 1
ATOM 1439 N N . LEU A 1 183 ? 7.641 -12.379 -10.402 1.00 98.56 183 LEU A N 1
ATOM 1440 C CA . LEU A 1 183 ? 6.694 -11.350 -9.968 1.00 98.56 183 LEU A CA 1
ATOM 1441 C C . LEU A 1 183 ? 5.868 -10.797 -11.136 1.00 98.56 183 LEU A C 1
ATOM 1443 O O . LEU A 1 183 ? 4.700 -10.462 -10.950 1.00 98.56 183 LEU A O 1
ATOM 1447 N N . GLU A 1 184 ? 6.433 -10.739 -12.343 1.00 98.31 184 GLU A N 1
ATOM 1448 C CA . GLU A 1 184 ? 5.700 -10.338 -13.544 1.00 98.31 184 GLU A CA 1
ATOM 1449 C C . GLU A 1 184 ? 4.639 -11.384 -13.898 1.00 98.31 184 GLU A C 1
ATOM 1451 O O . GLU A 1 184 ? 3.496 -11.034 -14.191 1.00 98.31 184 GLU A O 1
ATOM 1456 N N . ALA A 1 185 ? 4.987 -12.672 -13.827 1.00 98.00 185 ALA A N 1
ATOM 1457 C CA . ALA A 1 185 ? 4.039 -13.759 -14.040 1.00 98.00 185 ALA A CA 1
ATOM 1458 C C . ALA A 1 185 ? 2.895 -13.711 -13.016 1.00 98.00 185 ALA A C 1
ATOM 1460 O O . ALA A 1 185 ? 1.736 -13.873 -13.394 1.00 98.00 185 ALA A O 1
ATOM 1461 N N . CYS A 1 186 ? 3.197 -13.404 -11.750 1.00 97.44 186 CYS A N 1
ATOM 1462 C CA . CYS A 1 186 ? 2.180 -13.163 -10.727 1.00 97.44 186 CYS A CA 1
ATOM 1463 C C . CYS A 1 186 ? 1.260 -11.986 -11.094 1.00 97.44 186 CYS A C 1
ATOM 1465 O O . CYS A 1 186 ? 0.038 -12.117 -11.033 1.00 97.44 186 CYS A O 1
ATOM 1467 N N . ALA A 1 187 ? 1.831 -10.868 -11.554 1.00 97.00 187 ALA A N 1
ATOM 1468 C CA . ALA A 1 187 ? 1.068 -9.708 -12.012 1.00 97.00 187 ALA A CA 1
ATOM 1469 C C . ALA A 1 187 ? 0.096 -10.083 -13.144 1.00 97.00 187 ALA A C 1
ATOM 1471 O O . ALA A 1 187 ? -1.079 -9.727 -13.106 1.00 97.00 187 ALA A O 1
ATOM 1472 N N . ARG A 1 188 ? 0.581 -10.832 -14.143 1.00 95.94 188 ARG A N 1
ATOM 1473 C CA . ARG A 1 188 ? -0.220 -11.281 -15.291 1.00 95.94 188 ARG A CA 1
ATOM 1474 C C . ARG A 1 188 ? -1.333 -12.237 -14.873 1.00 95.94 188 ARG A C 1
ATOM 1476 O O . ARG A 1 188 ? -2.460 -12.044 -15.312 1.00 95.94 188 ARG A O 1
ATOM 1483 N N . ALA A 1 189 ? -1.033 -13.191 -13.994 1.00 97.00 189 ALA A N 1
ATOM 1484 C CA . ALA A 1 189 ? -2.020 -14.127 -13.468 1.00 97.00 189 ALA A CA 1
ATOM 1485 C C . ALA A 1 189 ? -3.145 -13.403 -12.715 1.00 97.00 189 ALA A C 1
ATOM 1487 O O . ALA A 1 189 ? -4.314 -13.696 -12.944 1.00 97.00 189 ALA A O 1
ATOM 1488 N N . TRP A 1 190 ? -2.812 -12.405 -11.887 1.00 96.81 190 TRP A N 1
ATOM 1489 C CA . TRP A 1 190 ? -3.827 -11.574 -11.237 1.00 96.81 190 TRP A CA 1
ATOM 1490 C C . TRP A 1 190 ? -4.688 -10.816 -12.252 1.00 96.81 190 TRP A C 1
ATOM 1492 O O . TRP A 1 190 ? -5.901 -10.742 -12.094 1.00 96.81 190 TRP A O 1
ATOM 1502 N N . MET A 1 191 ? -4.091 -10.277 -13.320 1.00 96.81 191 MET A N 1
ATOM 1503 C CA . MET A 1 191 ? -4.867 -9.593 -14.358 1.00 96.81 191 MET A CA 1
ATOM 1504 C C . MET A 1 191 ? -5.828 -10.537 -15.092 1.00 96.81 191 MET A C 1
ATOM 1506 O O . MET A 1 191 ? -6.872 -10.082 -15.557 1.00 96.81 191 MET A O 1
ATOM 1510 N N . ASP A 1 192 ? -5.456 -11.807 -15.274 1.00 96.69 192 ASP A N 1
ATOM 1511 C CA . ASP A 1 192 ? -6.318 -12.819 -15.895 1.00 96.69 192 ASP A CA 1
ATOM 1512 C C . ASP A 1 192 ? -7.475 -13.186 -14.954 1.00 96.69 192 ASP A C 1
ATOM 1514 O O . ASP A 1 192 ? -8.627 -13.190 -15.380 1.00 96.69 192 ASP A O 1
ATOM 1518 N N . ASP A 1 193 ? -7.179 -13.416 -13.671 1.00 95.44 193 ASP A N 1
ATOM 1519 C CA . ASP A 1 193 ? -8.168 -13.745 -12.634 1.00 95.44 193 ASP A CA 1
ATOM 1520 C C . ASP A 1 193 ? -9.178 -12.608 -12.400 1.00 95.44 193 ASP A C 1
ATOM 1522 O O . ASP A 1 193 ? -10.384 -12.836 -12.324 1.00 95.44 193 ASP A O 1
ATOM 1526 N N . ALA A 1 194 ? -8.696 -11.364 -12.368 1.00 94.25 194 ALA A N 1
ATOM 1527 C CA . ALA A 1 194 ? -9.517 -10.178 -12.144 1.00 94.25 194 ALA A CA 1
ATOM 1528 C C . ALA A 1 194 ? -10.269 -9.685 -13.397 1.00 94.25 194 ALA A C 1
ATOM 1530 O O . ALA A 1 194 ? -10.925 -8.644 -13.323 1.00 94.25 194 ALA A O 1
ATOM 1531 N N . ASP A 1 195 ? -10.132 -10.362 -14.547 1.00 94.94 195 ASP A N 1
ATOM 1532 C CA . ASP A 1 195 ? -10.597 -9.884 -15.862 1.00 94.94 195 ASP A CA 1
ATOM 1533 C C . ASP A 1 195 ? -10.202 -8.410 -16.110 1.00 94.94 195 ASP A C 1
ATOM 1535 O O . ASP A 1 195 ? -10.996 -7.546 -16.496 1.00 94.94 195 ASP A O 1
ATOM 1539 N N . ALA A 1 196 ? -8.943 -8.084 -15.794 1.00 95.06 196 ALA A N 1
ATOM 1540 C CA . ALA A 1 196 ? -8.477 -6.706 -15.762 1.00 95.06 196 ALA A CA 1
ATOM 1541 C C . ALA A 1 196 ? -8.459 -6.090 -17.180 1.00 95.06 196 ALA A C 1
ATOM 1543 O O . ALA A 1 196 ? -7.917 -6.706 -18.113 1.00 95.06 196 ALA A O 1
ATOM 1544 N N . PRO A 1 197 ? -8.966 -4.849 -17.365 1.00 92.44 197 PRO A N 1
ATOM 1545 C CA . PRO A 1 197 ? -9.032 -4.204 -18.674 1.00 92.44 197 PRO A CA 1
ATOM 1546 C C . PRO A 1 197 ? -7.664 -4.090 -19.343 1.00 92.44 197 PRO A C 1
ATOM 1548 O O . PRO A 1 197 ? -6.779 -3.413 -18.835 1.00 92.44 197 PRO A O 1
ATOM 1551 N N . ARG A 1 198 ? -7.487 -4.693 -20.520 1.00 90.88 198 ARG A N 1
ATOM 1552 C CA . ARG A 1 198 ? -6.204 -4.658 -21.237 1.00 90.88 198 ARG A CA 1
ATOM 1553 C C . ARG A 1 198 ? -6.053 -3.388 -22.065 1.00 90.88 198 ARG A C 1
ATOM 1555 O O . ARG A 1 198 ? -6.970 -2.973 -22.775 1.00 90.88 198 ARG A O 1
ATOM 1562 N N . MET A 1 199 ? -4.859 -2.803 -22.021 1.00 88.44 199 MET A N 1
ATOM 1563 C CA . MET A 1 199 ? -4.511 -1.682 -22.890 1.00 88.44 199 MET A CA 1
ATOM 1564 C C . MET A 1 199 ? -4.348 -2.164 -24.326 1.00 88.44 199 MET A C 1
ATOM 1566 O O . MET A 1 199 ? -3.834 -3.252 -24.584 1.00 88.44 199 MET A O 1
ATOM 1570 N N . LYS A 1 200 ? -4.769 -1.319 -25.263 1.00 87.94 200 LYS A N 1
ATOM 1571 C CA . LYS A 1 200 ? -4.578 -1.522 -26.697 1.00 87.94 200 LYS A CA 1
ATOM 1572 C C . LYS A 1 200 ? -3.557 -0.511 -27.192 1.00 87.94 200 LYS A C 1
ATOM 1574 O O . LYS A 1 200 ? -3.544 0.626 -26.721 1.00 87.94 200 LYS A O 1
ATOM 1579 N N . ALA A 1 201 ? -2.733 -0.920 -28.151 1.00 89.00 201 ALA A N 1
ATOM 1580 C CA . ALA A 1 201 ? -1.872 0.017 -28.855 1.00 89.00 201 ALA A CA 1
ATOM 1581 C C . ALA A 1 201 ? -2.734 1.110 -29.502 1.00 89.00 201 ALA A C 1
ATOM 1583 O O . ALA A 1 201 ? -3.794 0.814 -30.060 1.00 89.00 201 ALA A O 1
ATOM 1584 N N . ASN A 1 202 ? -2.287 2.363 -29.418 1.00 91.00 202 ASN A N 1
ATOM 1585 C CA . ASN A 1 202 ? -2.928 3.450 -30.144 1.00 91.00 202 ASN A CA 1
ATOM 1586 C C . ASN A 1 202 ? -2.590 3.300 -31.641 1.00 91.00 202 ASN A C 1
ATOM 1588 O O . ASN A 1 202 ? -1.422 3.471 -31.993 1.00 91.00 202 ASN A O 1
ATOM 1592 N N . PRO A 1 203 ? -3.564 3.002 -32.525 1.00 92.06 203 PRO A N 1
ATOM 1593 C CA . PRO A 1 203 ? -3.295 2.838 -33.955 1.00 92.06 203 PRO A CA 1
ATOM 1594 C C . PRO A 1 203 ? -2.841 4.141 -34.629 1.00 92.06 203 PRO A C 1
ATOM 1596 O O . PRO A 1 203 ? -2.246 4.095 -35.699 1.00 92.06 203 PRO A O 1
ATOM 1599 N N . GLU A 1 204 ? -3.091 5.291 -33.998 1.00 93.44 204 GLU A N 1
ATOM 1600 C CA . GLU A 1 204 ? -2.687 6.620 -34.466 1.00 93.44 204 GLU A CA 1
ATOM 1601 C C . GLU A 1 204 ? -1.422 7.130 -33.755 1.00 93.44 204 GLU A C 1
ATOM 1603 O O . GLU A 1 204 ? -1.160 8.334 -33.733 1.00 93.44 204 GLU A O 1
ATOM 1608 N N . TYR A 1 205 ? -0.651 6.248 -33.106 1.00 88.88 205 TYR A N 1
ATOM 1609 C CA . TYR A 1 205 ? 0.594 6.661 -32.466 1.00 88.88 205 TYR A CA 1
ATOM 1610 C C . TYR A 1 205 ? 1.589 7.174 -33.512 1.00 88.88 205 TYR A C 1
ATOM 1612 O O . TYR A 1 205 ? 2.048 6.427 -34.375 1.00 88.88 205 TYR A O 1
ATOM 1620 N N . ASP A 1 206 ? 1.952 8.447 -33.394 1.00 88.50 206 ASP A N 1
ATOM 1621 C CA . ASP A 1 206 ? 3.024 9.064 -34.161 1.00 88.50 206 ASP A CA 1
ATOM 1622 C C . ASP A 1 206 ? 4.140 9.485 -33.189 1.00 88.50 206 ASP A C 1
ATOM 1624 O O . ASP A 1 206 ? 3.922 10.382 -32.367 1.00 88.50 206 ASP A O 1
ATOM 1628 N N . PRO A 1 207 ? 5.342 8.879 -33.263 1.00 86.00 207 PRO A N 1
ATOM 1629 C CA . PRO A 1 207 ? 6.462 9.239 -32.394 1.00 86.00 207 PRO A CA 1
ATOM 1630 C C . PRO A 1 207 ? 6.939 10.687 -32.599 1.00 86.00 207 PRO A C 1
ATOM 1632 O O . PRO A 1 207 ? 7.644 11.227 -31.748 1.00 86.00 207 PRO A O 1
ATOM 1635 N N . ASN A 1 208 ? 6.556 11.329 -33.707 1.00 89.88 208 ASN A N 1
ATOM 1636 C CA . ASN A 1 208 ? 6.867 12.724 -34.006 1.00 89.88 208 ASN A CA 1
ATOM 1637 C C . ASN A 1 208 ? 5.731 13.686 -33.635 1.00 89.88 208 ASN A C 1
ATOM 1639 O O . ASN A 1 208 ? 5.857 14.896 -33.867 1.00 89.88 208 ASN A O 1
ATOM 1643 N N . TRP A 1 209 ? 4.635 13.186 -33.053 1.00 84.31 209 TRP A N 1
ATOM 1644 C CA . TRP A 1 209 ? 3.493 14.011 -32.691 1.00 84.31 209 TRP A CA 1
ATOM 1645 C C . TRP A 1 209 ? 3.898 15.082 -31.677 1.00 84.31 209 TRP A C 1
ATOM 1647 O O . TRP A 1 209 ? 4.334 14.805 -30.558 1.00 84.31 209 TRP A O 1
ATOM 1657 N N . LYS A 1 210 ? 3.714 16.347 -32.056 1.00 74.62 210 LYS A N 1
ATOM 1658 C CA . LYS A 1 210 ? 3.902 17.489 -31.161 1.00 74.62 210 LYS A CA 1
ATOM 1659 C C . LYS A 1 210 ? 2.543 17.979 -30.702 1.00 74.62 210 LYS A C 1
ATOM 1661 O O . LYS A 1 210 ? 1.695 18.337 -31.517 1.00 74.62 210 LYS A O 1
ATOM 1666 N N . ARG A 1 211 ? 2.359 18.073 -29.384 1.00 69.44 211 ARG A N 1
ATOM 1667 C CA . ARG A 1 211 ? 1.170 18.685 -28.788 1.00 69.44 211 ARG A CA 1
ATOM 1668 C C . ARG A 1 211 ? 1.035 20.119 -29.303 1.00 69.44 211 ARG A C 1
ATOM 1670 O O . ARG A 1 211 ? 1.775 21.005 -28.880 1.00 69.44 211 ARG A O 1
ATOM 1677 N N . SER A 1 212 ? 0.090 20.360 -30.210 1.00 61.66 212 SER A N 1
ATOM 1678 C CA . SER A 1 212 ? -0.217 21.707 -30.695 1.00 61.66 212 SER A CA 1
ATOM 1679 C C . SER A 1 212 ? -0.632 22.572 -29.500 1.00 61.66 212 SER A C 1
ATOM 1681 O O . SER A 1 212 ? -1.595 22.239 -28.806 1.00 61.66 212 SER A O 1
ATOM 1683 N N . GLY A 1 213 ? 0.104 23.652 -29.232 1.00 47.84 213 GLY A N 1
ATOM 1684 C CA . GLY A 1 213 ? -0.008 24.510 -28.043 1.00 47.84 213 GLY A CA 1
ATOM 1685 C C . GLY A 1 213 ? -1.289 25.347 -27.918 1.00 47.84 213 GLY A C 1
ATOM 1686 O O . GLY A 1 213 ? -1.237 26.475 -27.438 1.00 47.84 213 GLY A O 1
ATOM 1687 N N . GLY A 1 214 ? -2.447 24.835 -28.329 1.00 46.22 214 GLY A N 1
ATOM 1688 C CA . GLY A 1 214 ? -3.733 25.498 -28.150 1.00 46.22 214 GLY A CA 1
ATOM 1689 C C . GLY A 1 214 ? -4.408 25.056 -26.855 1.00 46.22 214 GLY A C 1
ATOM 1690 O O . GLY A 1 214 ? -4.878 23.922 -26.751 1.00 46.22 214 GLY A O 1
ATOM 1691 N N . ARG A 1 215 ? -4.552 25.961 -25.877 1.00 46.25 215 ARG A N 1
ATOM 1692 C CA . ARG A 1 215 ? -5.674 25.845 -24.932 1.00 46.25 215 ARG A CA 1
ATOM 1693 C C . ARG A 1 215 ? -6.939 25.814 -25.788 1.00 46.25 215 ARG A C 1
ATOM 1695 O O . ARG A 1 215 ? -7.214 26.795 -26.471 1.00 46.25 215 ARG A O 1
ATOM 1702 N N . ARG A 1 216 ? -7.717 24.727 -25.754 1.00 45.12 216 ARG A N 1
ATOM 1703 C CA . ARG A 1 216 ? -9.107 24.788 -26.220 1.00 45.12 216 ARG A CA 1
ATOM 1704 C C . ARG A 1 216 ? -9.808 25.820 -25.339 1.00 45.12 216 ARG A C 1
ATOM 1706 O O . ARG A 1 216 ? -10.145 25.531 -24.193 1.00 45.12 216 ARG A O 1
ATOM 1713 N N . SER A 1 217 ? -9.974 27.038 -25.843 1.00 41.94 217 SER A N 1
ATOM 1714 C CA . SER A 1 217 ? -10.936 27.984 -25.301 1.00 41.94 217 SER A CA 1
ATOM 1715 C C . SER A 1 217 ? -12.311 27.372 -25.536 1.00 41.94 217 SER A C 1
ATOM 1717 O O . SER A 1 217 ? -12.882 27.508 -26.616 1.00 41.94 217 SER A O 1
ATOM 1719 N N . GLY A 1 218 ? -12.812 26.628 -24.548 1.00 44.69 218 GLY A N 1
ATOM 1720 C CA . GLY A 1 218 ? -14.230 26.293 -24.499 1.00 44.69 218 GLY A CA 1
ATOM 1721 C C . GLY A 1 218 ? -15.047 27.589 -24.581 1.00 44.69 218 GLY A C 1
ATOM 1722 O O . GLY A 1 218 ? -14.563 28.633 -24.124 1.00 44.69 218 GLY A O 1
ATOM 1723 N N . PRO A 1 219 ? -16.244 27.563 -25.187 1.00 39.00 219 PRO A N 1
ATOM 1724 C CA . PRO A 1 219 ? -17.041 28.768 -25.351 1.00 39.00 219 PRO A CA 1
ATOM 1725 C C . PRO A 1 219 ? -17.273 29.400 -23.977 1.00 39.00 219 PRO A C 1
ATOM 1727 O O . PRO A 1 219 ? -17.738 28.736 -23.046 1.00 39.00 219 PRO A O 1
ATOM 1730 N N . LYS A 1 220 ? -16.909 30.682 -23.836 1.00 41.84 220 LYS A N 1
ATOM 1731 C CA . LYS A 1 220 ? -17.282 31.480 -22.667 1.00 41.84 220 LYS A CA 1
ATOM 1732 C C . LYS A 1 220 ? -18.806 31.443 -22.590 1.00 41.84 220 LYS A C 1
ATOM 1734 O O . LYS A 1 220 ? -19.468 32.032 -23.437 1.00 41.84 220 LYS A O 1
ATOM 1739 N N . ARG A 1 221 ? -19.363 30.748 -21.595 1.00 41.66 221 ARG A N 1
ATOM 1740 C CA . ARG A 1 221 ? -20.765 30.945 -21.219 1.00 41.66 221 ARG A CA 1
ATOM 1741 C C . ARG A 1 221 ? -20.886 32.393 -20.750 1.00 41.66 221 ARG A C 1
ATOM 1743 O O . ARG A 1 221 ? -20.325 32.746 -19.713 1.00 41.66 221 ARG A O 1
ATOM 1750 N N . SER A 1 222 ? -21.531 33.227 -21.561 1.00 45.56 222 SER A N 1
ATOM 1751 C CA . SER A 1 222 ? -21.996 34.546 -21.147 1.00 45.56 222 SER A CA 1
ATOM 1752 C C . SER A 1 222 ? -22.924 34.368 -19.947 1.00 45.56 222 SER A C 1
ATOM 1754 O O . SER A 1 222 ? -23.791 33.492 -19.968 1.00 45.56 222 SER A O 1
ATOM 1756 N N . ARG A 1 223 ? -22.677 35.146 -18.894 1.00 44.78 223 ARG A N 1
ATOM 1757 C CA . ARG A 1 223 ? -23.669 35.395 -17.849 1.00 44.78 223 ARG A CA 1
ATOM 1758 C C . ARG A 1 223 ? -24.731 36.340 -18.384 1.00 44.78 223 ARG A C 1
ATOM 1760 O O . ARG A 1 223 ? -24.351 37.184 -19.227 1.00 44.78 223 ARG A O 1
#

Nearest PDB structures (foldseek):
  6ust-assembly1_D-3  TM=9.462E-01  e=1.376E-16  Hungatella hathewayi
  7stt-assembly1_A  TM=9.203E-01  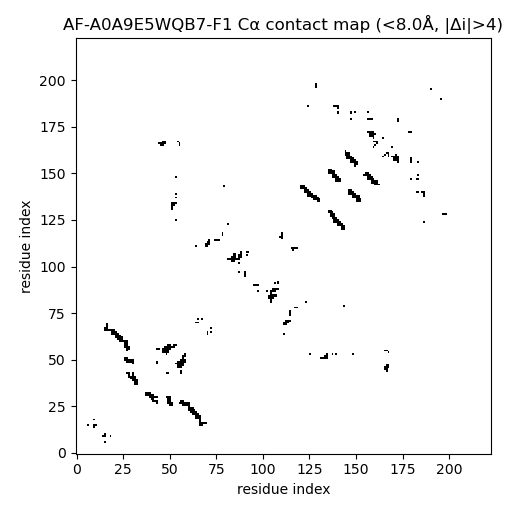e=6.087E-16  Pedobacter yulinensis
  7stv-assembly1_A-2  TM=9.210E-01  e=7.404E-15  Pedobacter yulinensis
  7all-assembly1_AAA  TM=8.290E-01  e=5.653E-10  Bacteroides thetaiotaomicron VPI-5482
  7oz8-assembly1_AAA  TM=7.778E-01  e=5.107E-09  Bacteroides thetaiotaomicron VPI-5482

Secondary structure (DSSP, 8-state):
-HHHHHHHHHHHTT-GGG--EEEE-SS------TT-SS--S---TTS---TT-SSHHHH---EEEE-TTTS-TT--------GGGHHHHHHHHTTPPPPSS---S---HHHHH-TT--PPP-EEEEEE-S--SS--SEEEEEETTEEEEEETTT--EEEEETTT-TT--S--TTTSHHHHHHHHHHHHHHHHHTTPPPP---TT--TT---------------

Foldseek 3Di:
DVVVVVQVVCVVVVNQQVDKDKDKDPWAADQDDPVPPDHGPDDLPPWADDCPDPTCNTHPMDIDIGHPPQADPPADAPADADPLQVVVQVCVSVVHDDDPDDRPHHHCSVVRRDVPDYDPWDKDKDFACDDDPHDAGWIWIDTPQKIWIQHPVVRDIFIDRCVVCVNSPDGCCVVCVVVRVVRVVVRVVVCVVVVNDDDDDDPPDDPPDDDDPDDPPDDPPDD

Solvent-accessible surface area (backbone atoms only — not comparable to full-atom values): 13665 Å² total; per-residue (Å²): 118,68,66,63,49,56,56,47,50,32,52,78,70,68,41,36,69,81,38,80,45,77,50,68,59,96,47,14,55,60,47,51,48,100,81,66,85,48,81,56,78,48,80,44,74,71,27,33,60,17,48,70,24,94,36,55,9,10,65,49,52,65,77,47,80,47,27,57,94,59,34,70,81,96,70,80,79,90,73,91,79,57,80,58,20,52,58,47,27,51,33,60,74,69,69,49,82,80,71,94,67,90,71,93,34,54,64,46,61,63,51,54,53,30,86,85,51,76,78,80,92,59,75,48,76,49,80,38,84,48,77,55,100,68,34,70,31,32,40,34,36,33,49,84,54,36,37,38,40,40,30,69,87,80,71,45,68,40,22,30,49,49,81,84,37,60,42,68,78,63,73,38,25,86,82,41,49,69,60,42,53,51,48,48,50,50,50,51,51,50,37,62,76,67,68,49,80,76,82,73,83,66,91,81,72,52,99,80,69,70,83,73,90,66,79,81,77,67,82,80,79,78,128